Protein 4Z55 (pdb70)

B-factor: mean 20.63, std 12.24, range [3.16, 98.6]

Nearest PDB structures (foldseek):
  4z55-assembly1_A  TM=1.003E+00  e=5.614E-59  Homo sapiens
  4clj-assembly1_A  TM=9.811E-01  e=3.689E-54  Homo sapiens
  5aaa-assembly1_A  TM=9.826E-01  e=9.510E-53  Homo sapiens
  7r7k-assembly1_A  TM=9.837E-01  e=5.712E-52  Homo sapiens
  4ans-assembly1_A  TM=9.801E-01  e=7.147E-52  Homo sapiens

Solvent-accessible surface area: 13485 Å² total; per-residue (Å²): 99,48,95,2,59,17,59,72,74,86,9,22,76,98,101,18,146,63,14,65,63,182,48,19,78,75,74,138,51,92,38,154,36,82,44,13,22,26,66,27,0,67,7,101,126,100,116,0,14,0,22,15,4,49,109,149,41,59,75,104,42,61,59,13,2,16,4,5,0,2,1,3,46,87,14,106,27,107,7,2,3,99,29,43,3,1,1,17,152,41,104,47,61,10,0,0,8,36,30,13,66,12,32,42,0,52,41,8,0,72,147,51,87,33,78,166,57,50,2,65,36,1,1,69,4,0,72,8,0,0,30,0,3,54,27,1,46,112,36,159,23,38,1,42,16,2,0,0,96,16,1,44,0,37,41,80,26,131,68,35,53,0,18,0,12,34,2,14,17,7,9,20,30,98,82,81,58,64,61,132,34,36,107,100,120,48,13,13,31,17,7,0,2,24,4,40,113,128,52,89,52,61,27,48,1,5,0,1,1,0,0,0,0,1,14,2,0,3,14,6,2,120,100,0,7,73,124,68,59,54,102,92,2,51,98,64,2,39,103,47,16,54,9,112,66,8,108,73,19,13,33,41,0,46,133,6,0,40,59,0,2,76,85,86,29,121,90,5,11,51,0,47,65,0,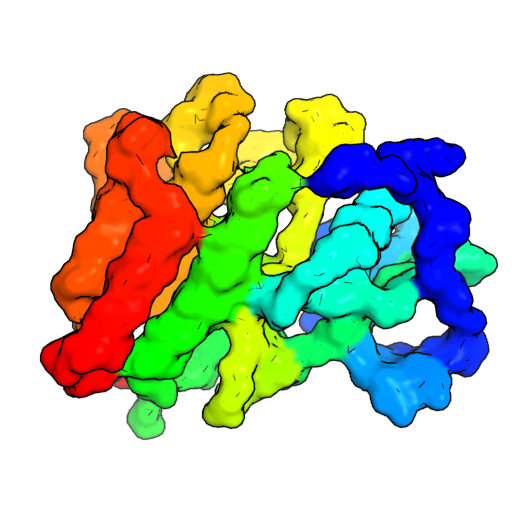22,124,88,0,53,153,4,28,129,36,86,121,2,55,120,41,76,13,34,152

Structure (mmCIF, N/CA/C/O backbone):
data_4Z55
#
_entry.id   4Z55
#
_cell.length_a   51.560
_cell.length_b   57.520
_cell.length_c   105.420
_cell.angle_alpha   90.000
_cell.angle_beta   90.000
_cell.angle_gamma   90.000
#
_symmetry.space_group_name_H-M   'P 21 21 21'
#
loop_
_entity.id
_entity.type
_entity.pdbx_description
1 polymer 'ALK tyrosine kinase receptor'
2 non-polymer GLYCEROL
3 non-polymer N~6~-[5-methyl-4-(1-methylpiperidin-4-yl)-2-(propan-2-yloxy)phenyl]-N~4~-[2-(propan-2-ylsulfonyl)phenyl]-2H-pyrazolo[3,4-d]pyrimidine-4,6-diamine
4 water water
#
loop_
_atom_site.group_PDB
_atom_site.id
_atom_site.type_symbol
_atom_site.label_atom_id
_atom_site.label_alt_id
_atom_site.label_comp_id
_atom_site.label_asym_id
_atom_site.label_entity_id
_atom_site.label_seq_id
_atom_site.pdbx_PDB_ins_code
_atom_site.Cartn_x
_atom_site.Cartn_y
_atom_site.Cartn_z
_atom_site.occupancy
_atom_site.B_iso_or_equiv
_atom_site.auth_seq_id
_atom_site.auth_comp_id
_atom_site.auth_asym_id
_atom_site.auth_atom_id
_atom_site.pdbx_PDB_model_num
ATOM 1 N N . ASN A 1 22 ? -11.587 38.048 -9.935 1.00 48.41 1093 ASN A N 1
ATOM 2 C CA . ASN A 1 22 ? -12.074 36.997 -10.797 1.00 48.12 1093 ASN A CA 1
ATOM 3 C C . ASN A 1 22 ? -11.020 36.419 -11.737 1.00 50.97 1093 ASN A C 1
ATOM 4 O O . ASN A 1 22 ? -10.647 37.067 -12.713 1.00 50.59 1093 ASN A O 1
ATOM 6 N N . PRO A 1 23 ? -10.538 35.154 -11.428 1.00 46.32 1094 PRO A N 1
ATOM 7 C CA . PRO A 1 23 ? -9.597 34.609 -12.414 1.00 45.38 1094 PRO A CA 1
ATOM 8 C C . PRO A 1 23 ? -10.472 34.322 -13.630 1.00 45.18 1094 PRO A C 1
ATOM 9 O O . PRO A 1 23 ? -11.655 34.074 -13.470 1.00 44.60 1094 PRO A O 1
ATOM 13 N N . ASN A 1 24 ? -9.902 34.438 -14.816 1.00 38.99 1095 ASN A N 1
ATOM 14 C CA . ASN A 1 24 ? -10.611 34.231 -16.040 1.00 37.04 1095 ASN A CA 1
ATOM 15 C C . ASN A 1 24 ? -10.340 32.779 -16.464 1.00 35.30 1095 ASN A C 1
ATOM 16 O O . ASN A 1 24 ? -9.330 32.217 -16.094 1.00 35.06 1095 ASN A O 1
ATOM 21 N N . TYR A 1 25 ? -11.249 32.211 -17.244 1.00 27.01 1096 TYR A N 1
ATOM 22 C CA . TYR A 1 25 ? -11.138 30.861 -17.788 1.00 24.07 1096 TYR A CA 1
ATOM 23 C C . TYR A 1 25 ? -11.390 30.914 -19.276 1.00 24.58 1096 TYR A C 1
ATOM 24 O O . TYR A 1 25 ? -12.387 31.499 -19.697 1.00 22.53 1096 TYR A O 1
ATOM 33 N N . CYS A 1 26 ? -10.497 30.293 -20.072 1.00 22.71 1097 CYS A N 1
ATOM 34 C CA A CYS A 1 26 ? -10.681 30.269 -21.515 0.47 22.95 1097 CYS A CA 1
ATOM 35 C CA B CYS A 1 26 ? -10.582 30.284 -21.539 0.53 22.56 1097 CYS A CA 1
ATOM 36 C C . CYS A 1 26 ? -10.800 28.864 -22.073 1.00 25.60 1097 CYS A C 1
ATOM 37 O O . CYS A 1 26 ? -10.007 27.986 -21.746 1.00 26.23 1097 CYS A O 1
ATOM 42 N N . PHE A 1 27 ? -11.809 28.671 -22.926 1.00 20.62 1098 PHE A N 1
ATOM 43 C CA . PHE A 1 27 ? -12.152 27.404 -23.589 1.00 20.16 1098 PHE A CA 1
ATOM 44 C C . PHE A 1 27 ? -12.763 27.748 -24.934 1.00 25.44 1098 PHE A C 1
ATOM 45 O O . PHE A 1 27 ? -13.590 28.654 -25.018 1.00 25.20 1098 PHE A O 1
ATOM 53 N N . ALA A 1 28 ? -12.352 27.025 -25.994 1.00 24.53 1099 ALA A N 1
ATOM 54 C CA . ALA A 1 28 ? -12.814 27.212 -27.377 1.00 24.29 1099 ALA A CA 1
ATOM 55 C C . ALA A 1 28 ? -12.739 28.678 -27.811 1.00 27.99 1099 ALA A C 1
ATOM 56 O O . ALA A 1 28 ? -13.637 29.191 -28.493 1.00 27.56 1099 ALA A O 1
ATOM 58 N N . GLY A 1 29 ? -11.678 29.335 -27.354 1.00 26.61 1100 GLY A N 1
ATOM 59 C CA . GLY A 1 29 ? -11.399 30.744 -27.624 1.00 27.92 1100 GLY A CA 1
ATOM 60 C C . GLY A 1 29 ? -12.274 31.769 -26.931 1.00 33.13 1100 GLY A C 1
ATOM 61 O O . GLY A 1 29 ? -12.143 32.962 -27.212 1.00 32.92 1100 GLY A O 1
ATOM 62 N N . LYS A 1 30 ? -13.178 31.327 -26.033 1.00 29.21 1101 LYS A N 1
ATOM 63 C CA . LYS A 1 30 ? -14.075 32.242 -25.317 1.00 27.77 1101 LYS A CA 1
ATOM 64 C C . LYS A 1 30 ? -13.644 32.330 -23.885 1.00 29.59 1101 LYS A C 1
ATOM 65 O O . LYS A 1 30 ? -13.239 31.325 -23.299 1.00 28.69 1101 LYS A O 1
ATOM 68 N N . THR A 1 31 ? -13.713 33.535 -23.318 1.00 24.91 1102 THR A N 1
ATOM 69 C CA . THR A 1 31 ? -13.327 33.769 -21.936 1.00 25.44 1102 THR A CA 1
ATOM 70 C C . THR A 1 31 ? -14.579 33.904 -21.087 1.00 29.64 1102 THR A C 1
ATOM 71 O O . THR A 1 31 ? -15.581 34.461 -21.542 1.00 30.77 1102 THR A O 1
ATOM 75 N N . SER A 1 32 ? -14.510 33.376 -19.858 1.00 24.68 1103 SER A N 1
ATOM 76 C CA A SER A 1 32 ? -15.596 33.438 -18.883 0.29 24.02 1103 SER A CA 1
ATOM 77 C CA B SER A 1 32 ? -15.603 33.465 -18.894 0.71 23.92 1103 SER A CA 1
ATOM 78 C C . SER A 1 32 ? -15.023 33.690 -17.495 1.00 27.01 1103 SER A C 1
ATOM 79 O O . SER A 1 32 ? -13.823 33.489 -17.275 1.00 26.65 1103 SER A O 1
ATOM 84 N N . SER A 1 33 ? -15.859 34.154 -16.562 1.00 23.72 1104 SER A N 1
ATOM 85 C CA . SER A 1 33 ? -15.430 34.428 -15.194 1.00 22.90 1104 SER A CA 1
ATOM 86 C C . SER A 1 33 ? -16.554 34.042 -14.243 1.00 26.04 1104 SER A C 1
ATOM 87 O O . SER A 1 33 ? -17.640 33.689 -14.716 1.00 24.79 1104 SER A O 1
ATOM 90 N N . ILE A 1 34 ? -16.306 34.138 -12.903 1.00 24.38 1105 ILE A N 1
ATOM 91 C CA . ILE A 1 34 ? -17.272 33.842 -11.832 1.00 24.95 1105 ILE A CA 1
ATOM 92 C C . ILE A 1 34 ? -18.648 34.429 -12.148 1.00 28.68 1105 ILE A C 1
ATOM 93 O O . ILE A 1 34 ? -19.665 33.765 -11.942 1.00 26.81 1105 ILE A O 1
ATOM 98 N N . SER A 1 35 ? -18.671 35.657 -12.725 1.00 27.94 1106 SER A N 1
ATOM 99 C CA . SER A 1 35 ? -19.908 36.348 -13.076 1.00 27.88 1106 SER A CA 1
ATOM 100 C C . SER A 1 35 ? -20.787 35.635 -14.086 1.00 29.46 1106 SER A C 1
ATOM 101 O O . SER A 1 35 ? -21.997 35.842 -14.063 1.00 28.82 1106 SER A O 1
ATOM 104 N N . ASP A 1 36 ? -20.204 34.807 -14.975 1.00 25.35 1107 ASP A N 1
ATOM 105 C CA . ASP A 1 36 ? -20.998 34.095 -15.974 1.00 24.20 1107 ASP A CA 1
ATOM 106 C C . ASP A 1 36 ? -21.652 32.819 -15.417 1.00 26.70 1107 ASP A C 1
ATOM 107 O O . ASP A 1 36 ? -22.483 32.219 -16.098 1.00 27.67 1107 ASP A O 1
ATOM 112 N N . LEU A 1 37 ? -21.270 32.390 -14.202 1.00 21.71 1108 LEU A N 1
ATOM 113 C CA . LEU A 1 37 ? -21.860 31.188 -13.608 1.00 20.21 1108 LEU A CA 1
ATOM 114 C C . LEU A 1 37 ? -23.290 31.463 -13.165 1.00 24.53 1108 LEU A C 1
ATOM 115 O O . LEU A 1 37 ? -23.605 32.571 -12.712 1.00 23.85 1108 LEU A O 1
ATOM 120 N N . LYS A 1 38 ? -24.160 30.460 -13.309 1.00 19.55 1109 LYS A N 1
ATOM 121 C CA . LYS A 1 38 ? -25.563 30.565 -12.934 1.00 19.08 1109 LYS A CA 1
ATOM 122 C C . LYS A 1 38 ? -25.723 30.322 -11.436 1.00 21.78 1109 LYS A C 1
ATOM 123 O O . LYS A 1 38 ? -25.650 29.176 -10.983 1.00 19.90 1109 LYS A O 1
ATOM 129 N N . GLU A 1 39 ? -25.949 31.408 -10.671 1.00 18.67 1110 GLU A N 1
ATOM 130 C CA . GLU A 1 39 ? -26.133 31.336 -9.221 1.00 18.60 1110 GLU A CA 1
ATOM 131 C C . GLU A 1 39 ? -27.552 30.908 -8.898 1.00 23.45 1110 GLU A C 1
ATOM 132 O O . GLU A 1 39 ? -28.508 31.605 -9.255 1.00 25.33 1110 GLU A O 1
ATOM 138 N N . VAL A 1 40 ? -27.694 29.749 -8.235 1.00 17.29 1111 VAL A N 1
ATOM 139 C CA . VAL A 1 40 ? -28.981 29.169 -7.863 1.00 17.98 1111 VAL A CA 1
ATOM 140 C C . VAL A 1 40 ? -29.276 29.583 -6.410 1.00 22.06 1111 VAL A C 1
ATOM 141 O O . VAL A 1 40 ? -28.414 29.365 -5.550 1.00 19.56 1111 VAL A O 1
ATOM 145 N N . PRO A 1 41 ? -30.454 30.206 -6.115 1.00 21.19 1112 PRO A N 1
ATOM 146 C CA . PRO A 1 41 ? -30.744 30.596 -4.716 1.00 21.33 1112 PRO A CA 1
ATOM 147 C C . PRO A 1 41 ? -30.622 29.402 -3.757 1.00 22.70 1112 PRO A C 1
ATOM 148 O O . PRO A 1 41 ? -31.132 28.320 -4.060 1.00 21.28 1112 PRO A O 1
ATOM 152 N N . ARG A 1 42 ? -29.890 29.584 -2.630 1.00 19.95 1113 ARG A N 1
ATOM 153 C CA . ARG A 1 42 ? -29.648 28.525 -1.635 1.00 19.68 1113 ARG A CA 1
ATOM 154 C C . ARG A 1 42 ? -30.942 27.860 -1.135 1.00 24.88 1113 ARG A C 1
ATOM 155 O O . ARG A 1 42 ? -30.962 26.636 -0.964 1.00 22.78 1113 ARG A O 1
ATOM 163 N N . LYS A 1 43 ? -32.041 28.651 -0.971 1.00 23.17 1114 LYS A N 1
ATOM 164 C CA . LYS A 1 43 ? -33.343 28.139 -0.506 1.00 23.38 1114 LYS A CA 1
ATOM 165 C C . LYS A 1 43 ? -33.975 27.101 -1.455 1.00 27.20 1114 LYS A C 1
ATOM 166 O O . LYS A 1 43 ? -34.815 26.323 -1.019 1.00 26.38 1114 LYS A O 1
ATOM 172 N N . ASN A 1 44 ? -33.561 27.088 -2.749 1.00 23.37 1115 ASN A N 1
ATOM 173 C CA . ASN A 1 44 ? -34.074 26.141 -3.742 1.00 22.36 1115 ASN A CA 1
ATOM 174 C C . ASN A 1 44 ? -33.301 24.814 -3.733 1.00 24.59 1115 ASN A C 1
ATOM 175 O O . ASN A 1 44 ? -33.666 23.898 -4.468 1.00 24.49 1115 ASN A O 1
ATOM 180 N N . ILE A 1 45 ? -32.252 24.712 -2.895 1.00 19.40 1116 ILE A N 1
ATOM 181 C CA . ILE A 1 45 ? -31.376 23.540 -2.853 1.00 17.92 1116 ILE A CA 1
ATOM 182 C C . ILE A 1 45 ? -31.589 22.697 -1.607 1.00 23.06 1116 ILE A C 1
ATOM 183 O O . ILE A 1 45 ? -31.431 23.199 -0.495 1.00 24.31 1116 ILE A O 1
ATOM 188 N N . THR A 1 46 ? -31.885 21.405 -1.799 1.00 18.40 1117 THR A N 1
ATOM 189 C CA . THR A 1 46 ? -32.034 20.464 -0.696 1.00 18.66 1117 THR A CA 1
ATOM 190 C C . THR A 1 46 ? -31.084 19.285 -0.885 1.00 22.00 1117 THR A C 1
ATOM 191 O O . THR A 1 46 ? -31.060 18.677 -1.953 1.00 20.74 1117 THR A O 1
ATOM 195 N N . LEU A 1 47 ? -30.360 18.936 0.170 1.00 17.63 1118 LEU A N 1
ATOM 196 C CA . LEU A 1 47 ? -29.490 17.764 0.201 1.00 17.13 1118 LEU A CA 1
ATOM 197 C C . LEU A 1 47 ? -30.323 16.570 0.696 1.00 22.40 1118 LEU A C 1
ATOM 198 O O . LEU A 1 47 ? -31.151 16.730 1.603 1.00 22.80 1118 LEU A O 1
ATOM 203 N N . ILE A 1 48 ? -30.132 15.400 0.069 1.00 17.99 1119 ILE A N 1
ATOM 204 C CA . ILE A 1 48 ? -30.851 14.148 0.363 1.00 18.48 1119 ILE A CA 1
ATOM 205 C C . ILE A 1 48 ? -29.958 13.126 1.078 1.00 23.60 1119 ILE A C 1
ATOM 206 O O . ILE A 1 48 ? -30.381 12.525 2.077 1.00 23.01 1119 ILE A O 1
ATOM 211 N N . ARG A 1 49 ? -28.753 12.879 0.535 1.00 18.65 1120 ARG A N 1
ATOM 212 C CA . ARG A 1 49 ? -27.822 11.889 1.081 1.00 18.27 1120 ARG A CA 1
ATOM 213 C C . ARG A 1 49 ? -26.421 12.075 0.537 1.00 23.53 1120 ARG A C 1
ATOM 214 O O . ARG A 1 49 ? -26.265 12.566 -0.584 1.00 22.36 1120 ARG A O 1
ATOM 222 N N . GLY A 1 50 ? -25.433 11.628 1.301 1.00 20.07 1121 GLY A N 1
ATOM 223 C CA . GLY A 1 50 ? -24.028 11.648 0.905 1.00 19.78 1121 GLY A CA 1
ATOM 224 C C . GLY A 1 50 ? -23.744 10.579 -0.134 1.00 23.15 1121 GLY A C 1
ATOM 225 O O . GLY A 1 50 ? -24.314 9.482 -0.073 1.00 23.65 1121 GLY A O 1
ATOM 226 N N . LEU A 1 51 ? -22.884 10.882 -1.111 1.00 17.63 1122 LEU A N 1
ATOM 227 C CA . LEU A 1 51 ? -22.541 9.922 -2.166 1.00 17.56 1122 LEU A CA 1
ATOM 228 C C . LEU A 1 51 ? -21.103 9.441 -2.047 1.00 24.28 1122 LEU A C 1
ATOM 229 O O . LEU A 1 51 ? -20.688 8.525 -2.760 1.00 23.58 1122 LEU A O 1
ATOM 234 N N . GLY A 1 52 ? -20.357 10.088 -1.165 1.00 23.62 1123 GLY A N 1
ATOM 235 C CA . GLY A 1 52 ? -18.938 9.841 -0.961 1.00 24.90 1123 GLY A CA 1
ATOM 236 C C . GLY A 1 52 ? -18.146 11.124 -1.079 1.00 30.63 1123 GLY A C 1
ATOM 237 O O . GLY A 1 52 ? -18.719 12.218 -1.039 1.00 30.00 1123 GLY A O 1
ATOM 238 N N . HIS A 1 53 ? -16.829 11.005 -1.237 1.00 28.97 1124 HIS A N 1
ATOM 239 C CA . HIS A 1 53 ? -15.967 12.169 -1.317 1.00 30.55 1124 HIS A CA 1
ATOM 240 C C . HIS A 1 53 ? -15.296 12.358 -2.648 1.00 34.73 1124 HIS A C 1
ATOM 241 O O . HIS A 1 53 ? -14.871 11.399 -3.280 1.00 32.66 1124 HIS A O 1
ATOM 248 N N . GLY A 1 54 ? -15.189 13.619 -3.038 1.00 34.02 1125 GLY A N 1
ATOM 249 C CA . GLY A 1 54 ? -14.471 14.039 -4.226 1.00 34.31 1125 GLY A CA 1
ATOM 250 C C . GLY A 1 54 ? -13.084 14.476 -3.810 1.00 40.09 1125 GLY A C 1
ATOM 251 O O . GLY A 1 54 ? -12.554 13.985 -2.803 1.00 39.37 1125 GLY A O 1
ATOM 252 N N . ALA A 1 55 ? -12.508 15.437 -4.552 1.00 37.66 1126 ALA A N 1
ATOM 253 C CA . ALA A 1 55 ? -11.178 15.960 -4.282 1.00 38.58 1126 ALA A CA 1
ATOM 254 C C . ALA A 1 55 ? -11.154 16.869 -3.041 1.00 44.65 1126 ALA A C 1
ATOM 255 O O . ALA A 1 55 ? -10.342 16.636 -2.147 1.00 45.07 1126 ALA A O 1
ATOM 257 N N . PHE A 1 56 ? -12.050 17.881 -2.987 1.00 42.22 1127 PHE A N 1
ATOM 258 C CA . PHE A 1 56 ? -12.157 18.855 -1.896 1.00 42.32 1127 PHE A CA 1
ATOM 259 C C . PHE A 1 56 ? -12.872 18.276 -0.692 1.00 46.00 1127 PHE A C 1
ATOM 260 O O . PHE A 1 56 ? -12.251 18.076 0.356 1.00 49.04 1127 PHE A O 1
ATOM 268 N N . GLY A 1 57 ? -14.172 18.048 -0.843 1.00 38.15 1128 GLY A N 1
ATOM 269 C CA . GLY A 1 57 ? -15.033 17.549 0.214 1.00 36.04 1128 GLY A CA 1
ATOM 270 C C . GLY A 1 57 ? -16.068 16.546 -0.242 1.00 35.13 1128 GLY A C 1
ATOM 271 O O . GLY A 1 57 ? -15.874 15.825 -1.226 1.00 34.98 1128 GLY A O 1
ATOM 272 N N . GLU A 1 58 ? -17.182 16.502 0.484 1.00 27.31 1129 GLU A N 1
ATOM 273 C CA . GLU A 1 58 ? -18.251 15.550 0.250 1.00 24.49 1129 GLU A CA 1
ATOM 274 C C . GLU A 1 58 ? -19.081 15.876 -0.983 1.00 22.88 1129 GLU A C 1
ATOM 275 O O . GLU A 1 58 ? -19.192 17.034 -1.378 1.00 22.56 1129 GLU A O 1
ATOM 277 N N . VAL A 1 59 ? -19.651 14.847 -1.596 1.00 15.86 1130 VAL A N 1
ATOM 278 C CA . VAL A 1 59 ? -20.561 15.009 -2.736 1.00 13.79 1130 VAL A CA 1
ATOM 279 C C . VAL A 1 59 ? -21.898 14.458 -2.243 1.00 16.52 1130 VAL A C 1
ATOM 280 O O . VAL A 1 59 ? -21.903 13.426 -1.566 1.00 17.24 1130 VAL A O 1
ATOM 284 N N . TYR A 1 60 ? -23.008 15.158 -2.527 1.00 11.92 1131 TYR A N 1
ATOM 285 C CA . TYR A 1 60 ? -24.348 14.744 -2.110 1.00 11.84 1131 TYR A CA 1
ATOM 286 C C . TYR A 1 60 ? -25.284 14.592 -3.262 1.00 16.50 1131 TYR A C 1
ATOM 287 O O . TYR A 1 60 ? -25.116 15.236 -4.288 1.00 16.02 1131 TYR A O 1
ATOM 296 N N . GLU A 1 61 ? -26.326 13.803 -3.058 1.00 13.00 1132 GLU A N 1
ATOM 297 C CA . GLU A 1 61 ? -27.446 13.727 -3.958 1.00 13.49 1132 GLU A CA 1
ATOM 298 C C . GLU A 1 61 ? -28.343 14.839 -3.421 1.00 21.08 1132 GLU A C 1
ATOM 299 O O . GLU A 1 61 ? -28.508 14.947 -2.195 1.00 23.00 1132 GLU A O 1
ATOM 305 N N . GLY A 1 62 ? -28.884 15.649 -4.319 1.00 17.65 1133 GLY A N 1
ATOM 306 C CA . GLY A 1 62 ? -29.738 16.766 -3.966 1.00 18.48 1133 GLY A CA 1
ATOM 307 C C . GLY A 1 62 ? -30.852 17.040 -4.954 1.00 21.59 1133 GLY A C 1
ATOM 308 O O . GLY A 1 62 ? -31.005 16.319 -5.948 1.00 20.22 1133 GLY A O 1
ATOM 309 N N . GLN A 1 63 ? -31.606 18.122 -4.698 1.00 20.87 1134 GLN A N 1
ATOM 310 C CA . GLN A 1 63 ? -32.723 18.591 -5.528 1.00 21.77 1134 GLN A CA 1
ATOM 311 C C . GLN A 1 63 ? -32.716 20.097 -5.674 1.00 25.22 1134 GLN A C 1
ATOM 312 O O . GLN A 1 63 ? -32.367 20.807 -4.731 1.00 24.54 1134 GLN A O 1
ATOM 318 N N . VAL A 1 64 ? -33.101 20.575 -6.839 1.00 22.20 1135 VAL A N 1
ATOM 319 C CA . VAL A 1 64 ? -33.194 21.993 -7.108 1.00 21.88 1135 VAL A CA 1
ATOM 320 C C . VAL A 1 64 ? -34.603 22.344 -7.589 1.00 29.10 1135 VAL A C 1
ATOM 321 O O . VAL A 1 64 ? -35.139 21.682 -8.453 1.00 28.53 1135 VAL A O 1
ATOM 325 N N . SER A 1 65 ? -35.134 23.410 -6.972 1.00 27.34 1136 SER A N 1
ATOM 326 C CA . SER A 1 65 ? -36.398 24.119 -7.254 1.00 55.23 1136 SER A CA 1
ATOM 327 C C . SER A 1 65 ? -37.653 23.318 -7.431 1.00 98.60 1136 SER A C 1
ATOM 328 O O . SER A 1 65 ? -38.522 23.674 -8.238 1.00 67.36 1136 SER A O 1
ATOM 331 N N . PRO A 1 73 ? -38.802 18.878 -9.756 1.00 33.26 1144 PRO A N 1
ATOM 332 C CA . PRO A 1 73 ? -37.463 19.299 -9.321 1.00 32.43 1144 PRO A CA 1
ATOM 333 C C . PRO A 1 73 ? -36.325 18.609 -10.062 1.00 33.38 1144 PRO A C 1
ATOM 334 O O . PRO A 1 73 ? -36.441 17.448 -10.476 1.00 32.96 1144 PRO A O 1
ATOM 338 N N . LEU A 1 74 ? -35.220 19.345 -10.243 1.00 26.64 1145 LEU A N 1
ATOM 339 C CA . LEU A 1 74 ? -34.031 18.828 -10.911 1.00 24.64 1145 LEU A CA 1
ATOM 340 C C . LEU A 1 74 ? -33.249 17.963 -9.940 1.00 26.66 1145 LEU A C 1
ATOM 341 O O . LEU A 1 74 ? -33.006 18.383 -8.803 1.00 25.16 1145 LEU A O 1
ATOM 346 N N . GLN A 1 75 ? -32.859 16.766 -10.391 1.00 22.11 1146 GLN A N 1
ATOM 347 C CA A GLN A 1 75 ? -32.063 15.844 -9.585 0.59 20.59 1146 GLN A CA 1
ATOM 348 C CA B GLN A 1 75 ? -32.060 15.862 -9.571 0.41 20.62 1146 GLN A CA 1
ATOM 349 C C . GLN A 1 75 ? -30.606 16.207 -9.810 1.00 22.41 1146 GLN A C 1
ATOM 350 O O . GLN A 1 75 ? -30.148 16.249 -10.967 1.00 22.90 1146 GLN A O 1
ATOM 361 N N . VAL A 1 76 ? -29.887 16.514 -8.729 1.00 15.37 1147 VAL A N 1
ATOM 362 C CA . VAL A 1 76 ? -28.497 16.943 -8.839 1.00 14.28 1147 VAL A CA 1
ATOM 363 C C . VAL A 1 76 ? -27.515 16.214 -7.947 1.00 17.34 1147 VAL A C 1
ATOM 364 O O . VAL A 1 76 ? -27.887 15.628 -6.924 1.00 15.26 1147 VAL A O 1
ATOM 368 N N . ALA A 1 77 ? -26.239 16.276 -8.350 1.00 13.94 1148 ALA A N 1
ATOM 369 C CA . ALA A 1 77 ? -25.096 15.882 -7.550 1.00 13.51 1148 ALA A CA 1
ATOM 370 C C . ALA A 1 77 ? -24.547 17.249 -7.080 1.00 15.99 1148 ALA A C 1
ATOM 371 O O . ALA A 1 77 ? -24.406 18.176 -7.878 1.00 16.08 1148 ALA A O 1
ATOM 373 N N . VAL A 1 78 ? -24.306 17.390 -5.785 1.00 10.80 1149 VAL A N 1
ATOM 374 C CA . VAL A 1 78 ? -23.875 18.647 -5.168 1.00 9.94 1149 VAL A CA 1
ATOM 375 C C . VAL A 1 78 ? -22.449 18.471 -4.699 1.00 14.76 1149 VAL A C 1
ATOM 376 O O . VAL A 1 78 ? -22.196 17.690 -3.772 1.00 14.87 1149 VAL A O 1
ATOM 380 N N . LYS A 1 79 ? -21.499 19.136 -5.371 1.00 12.70 1150 LYS A N 1
ATOM 381 C CA . LYS A 1 79 ? -20.100 19.121 -4.945 1.00 12.24 1150 LYS A CA 1
ATOM 382 C C . LYS A 1 79 ? -19.931 20.262 -3.962 1.00 15.73 1150 LYS A C 1
ATOM 383 O O . LYS A 1 79 ? -20.401 21.373 -4.217 1.00 14.52 1150 LYS A O 1
ATOM 389 N N . THR A 1 80 ? -19.348 19.977 -2.804 1.00 13.10 1151 THR A N 1
ATOM 390 C CA . THR A 1 80 ? -19.182 20.981 -1.754 1.00 12.85 1151 THR A CA 1
ATOM 391 C C . THR A 1 80 ? -17.713 21.331 -1.550 1.00 16.96 1151 THR A C 1
ATOM 392 O O . THR A 1 80 ? -16.809 20.504 -1.781 1.00 15.50 1151 THR A O 1
ATOM 396 N N . LEU A 1 81 ? -17.496 22.551 -1.077 1.00 14.50 1152 LEU A N 1
ATOM 397 C CA . LEU A 1 81 ? -16.189 23.072 -0.747 1.00 15.26 1152 LEU A CA 1
ATOM 398 C C . LEU A 1 81 ? -16.148 23.181 0.785 1.00 19.92 1152 LEU A C 1
ATOM 399 O O . LEU A 1 81 ? -16.960 23.916 1.364 1.00 18.78 1152 LEU A O 1
ATOM 404 N N . PRO A 1 82 ? -15.205 22.480 1.454 1.00 18.05 1153 PRO A N 1
ATOM 405 C CA . PRO A 1 82 ? -15.109 22.605 2.923 1.00 18.55 1153 PRO A CA 1
ATOM 406 C C . PRO A 1 82 ? -14.929 24.061 3.331 1.00 22.30 1153 PRO A C 1
ATOM 407 O O . PRO A 1 82 ? -14.218 24.807 2.658 1.00 22.35 1153 PRO A O 1
ATOM 411 N N . GLU A 1 83 ? -15.609 24.484 4.395 1.00 20.26 1154 GLU A N 1
ATOM 412 C CA . GLU A 1 83 ? -15.479 25.855 4.888 1.00 20.43 1154 GLU A CA 1
ATOM 413 C C . GLU A 1 83 ? -14.062 26.096 5.418 1.00 25.63 1154 GLU A C 1
ATOM 414 O O . GLU A 1 83 ? -13.548 27.207 5.293 1.00 24.55 1154 GLU A O 1
ATOM 420 N N . VAL A 1 84 ? -13.414 25.044 5.951 1.00 25.78 1155 VAL A N 1
ATOM 421 C CA . VAL A 1 84 ? -12.031 25.160 6.409 1.00 27.88 1155 VAL A CA 1
ATOM 422 C C . VAL A 1 84 ? -11.181 24.750 5.214 1.00 33.71 1155 VAL A C 1
ATOM 423 O O . VAL A 1 84 ? -10.978 23.556 4.972 1.00 34.61 1155 VAL A O 1
ATOM 427 N N . CYS A 1 85 ? -10.765 25.743 4.427 1.00 30.47 1156 CYS A N 1
ATOM 428 C CA . CYS A 1 85 ? -9.953 25.543 3.228 1.00 30.17 1156 CYS A CA 1
ATOM 429 C C . CYS A 1 85 ? -9.058 26.756 3.026 1.00 33.96 1156 CYS A C 1
ATOM 430 O O . CYS A 1 85 ? -9.325 27.826 3.587 1.00 31.98 1156 CYS A O 1
ATOM 433 N N . SER A 1 86 ? -8.002 26.596 2.213 1.00 31.27 1157 SER A N 1
ATOM 434 C CA . SER A 1 86 ? -7.094 27.701 1.882 1.00 31.75 1157 SER A CA 1
ATOM 435 C C . SER A 1 86 ? -7.694 28.529 0.730 1.00 35.45 1157 SER A C 1
ATOM 436 O O . SER A 1 86 ? -8.650 28.077 0.084 1.00 35.47 1157 SER A O 1
ATOM 439 N N . GLU A 1 87 ? -7.127 29.724 0.454 1.00 31.14 1158 GLU A N 1
ATOM 440 C CA . GLU A 1 87 ? -7.591 30.587 -0.639 1.00 30.82 1158 GLU A CA 1
ATOM 441 C C . GLU A 1 87 ? -7.373 29.906 -2.002 1.00 33.93 1158 GLU A C 1
ATOM 442 O O . GLU A 1 87 ? -8.147 30.143 -2.928 1.00 33.41 1158 GLU A O 1
ATOM 444 N N . GLN A 1 88 ? -6.353 29.027 -2.094 1.00 30.63 1159 GLN A N 1
ATOM 445 C CA . GLN A 1 88 ? -6.022 28.246 -3.291 1.00 30.17 1159 GLN A CA 1
ATOM 446 C C . GLN A 1 88 ? -7.120 27.211 -3.576 1.00 31.91 1159 GLN A C 1
ATOM 447 O O . GLN A 1 88 ? -7.498 27.033 -4.737 1.00 31.30 1159 GLN A O 1
ATOM 453 N N . ASP A 1 89 ? -7.636 26.541 -2.513 1.00 26.84 1160 ASP A N 1
ATOM 454 C CA . ASP A 1 89 ? -8.739 25.575 -2.614 1.00 25.96 1160 ASP A CA 1
ATOM 455 C C . ASP A 1 89 ? -9.996 26.247 -3.189 1.00 28.31 1160 ASP A C 1
ATOM 456 O O . ASP A 1 89 ? -10.658 25.647 -4.039 1.00 27.80 1160 ASP A O 1
ATOM 461 N N . GLU A 1 90 ? -10.304 27.491 -2.740 1.00 23.51 1161 GLU A N 1
ATOM 462 C CA . GLU A 1 90 ? -11.453 28.295 -3.183 1.00 22.95 1161 GLU A CA 1
ATOM 463 C C . GLU A 1 90 ? -11.329 28.593 -4.657 1.00 27.16 1161 GLU A C 1
ATOM 464 O O . GLU A 1 90 ? -12.303 28.452 -5.402 1.00 26.88 1161 GLU A O 1
ATOM 470 N N . LEU A 1 91 ? -10.114 28.997 -5.086 1.00 23.36 1162 LEU A N 1
ATOM 471 C CA . LEU A 1 91 ? -9.851 29.322 -6.482 1.00 23.23 1162 LEU A CA 1
ATOM 472 C C . LEU A 1 91 ? -9.954 28.046 -7.333 1.00 24.36 1162 LEU A C 1
ATOM 473 O O . LEU A 1 91 ? -10.599 28.078 -8.384 1.00 22.70 1162 LEU A O 1
ATOM 478 N N . ASP A 1 92 ? -9.416 26.913 -6.816 1.00 20.63 1163 ASP A N 1
ATOM 479 C CA . ASP A 1 92 ? -9.511 25.597 -7.473 1.00 19.86 1163 ASP A CA 1
ATOM 480 C C . ASP A 1 92 ? -10.990 25.211 -7.664 1.00 20.02 1163 ASP A C 1
ATOM 481 O O . ASP A 1 92 ? -11.375 24.755 -8.736 1.00 17.59 1163 ASP A O 1
ATOM 486 N N . PHE A 1 93 ? -11.817 25.447 -6.628 1.00 16.55 1164 PHE A N 1
ATOM 487 C CA . PHE A 1 93 ? -13.242 25.156 -6.659 1.00 15.75 1164 PHE A CA 1
ATOM 488 C C . PHE A 1 93 ? -13.933 26.044 -7.698 1.00 18.75 1164 PHE A C 1
ATOM 489 O O . PHE A 1 93 ? -14.696 25.535 -8.513 1.00 15.98 1164 PHE A O 1
ATOM 497 N N . LEU A 1 94 ? -13.629 27.355 -7.712 1.00 18.34 1165 LEU A N 1
ATOM 498 C CA . LEU A 1 94 ? -14.208 28.251 -8.712 1.00 18.81 1165 LEU A CA 1
ATOM 499 C C . LEU A 1 94 ? -13.822 27.777 -10.131 1.00 19.09 1165 LEU A C 1
ATOM 500 O O . LEU A 1 94 ? -14.673 27.759 -11.015 1.00 17.51 1165 LEU A O 1
ATOM 505 N N . MET A 1 95 ? -12.560 27.402 -10.342 1.00 16.61 1166 MET A N 1
ATOM 506 C CA . MET A 1 95 ? -12.121 26.958 -11.667 1.00 17.63 1166 MET A CA 1
ATOM 507 C C . MET A 1 95 ? -12.846 25.686 -12.115 1.00 19.44 1166 MET A C 1
ATOM 508 O O . MET A 1 95 ? -13.189 25.552 -13.288 1.00 16.85 1166 MET A O 1
ATOM 513 N N . GLU A 1 96 ? -13.120 24.776 -11.179 1.00 16.95 1167 GLU A N 1
ATOM 514 C CA . GLU A 1 96 ? -13.853 23.549 -11.520 1.00 15.88 1167 GLU A CA 1
ATOM 515 C C . GLU A 1 96 ? -15.250 23.891 -12.094 1.00 16.93 1167 GLU A C 1
ATOM 516 O O . GLU A 1 96 ? -15.648 23.339 -13.123 1.00 14.78 1167 GLU A O 1
ATOM 522 N N . ALA A 1 97 ? -15.963 24.821 -11.439 1.00 12.14 1168 ALA A N 1
ATOM 523 C CA . ALA A 1 97 ? -17.290 25.294 -11.846 1.00 12.01 1168 ALA A CA 1
ATOM 524 C C . ALA A 1 97 ? -17.202 25.930 -13.244 1.00 15.07 1168 ALA A C 1
ATOM 525 O O . ALA A 1 97 ? -18.035 25.657 -14.087 1.00 15.18 1168 ALA A O 1
ATOM 527 N N . LEU A 1 98 ? -16.173 26.754 -13.488 1.00 12.93 1169 LEU A N 1
ATOM 528 C CA . LEU A 1 98 ? -16.022 27.411 -14.797 1.00 13.01 1169 LEU A CA 1
ATOM 529 C C . LEU A 1 98 ? -15.774 26.388 -15.908 1.00 15.49 1169 LEU A C 1
ATOM 530 O O . LEU A 1 98 ? -16.430 26.447 -16.945 1.00 15.21 1169 LEU A O 1
ATOM 535 N N . ILE A 1 99 ? -14.877 25.425 -15.659 1.00 13.20 1170 ILE A N 1
ATOM 536 C CA . ILE A 1 99 ? -14.525 24.380 -16.631 1.00 12.10 1170 ILE A CA 1
ATOM 537 C C . ILE A 1 99 ? -15.773 23.598 -17.059 1.00 13.07 1170 ILE A C 1
ATOM 538 O O . ILE A 1 99 ? -16.059 23.527 -18.239 1.00 12.53 1170 ILE A O 1
ATOM 543 N N . ILE A 1 100 ? -16.510 23.022 -16.105 1.00 12.94 1171 ILE A N 1
ATOM 544 C CA . ILE A 1 100 ? -17.685 22.186 -16.433 1.00 13.56 1171 ILE A CA 1
ATOM 545 C C . ILE A 1 100 ? -18.826 22.993 -17.084 1.00 15.40 1171 ILE A C 1
ATOM 546 O O . ILE A 1 100 ? -19.444 22.504 -18.045 1.00 14.52 1171 ILE A O 1
ATOM 551 N N . SER A 1 101 ? -19.093 24.238 -16.580 1.00 13.14 1172 SER A N 1
ATOM 552 C CA A SER A 1 101 ? -20.171 25.059 -17.135 0.75 12.12 1172 SER A CA 1
ATOM 553 C CA B SER A 1 101 ? -20.151 25.101 -17.120 0.25 12.27 1172 SER A CA 1
ATOM 554 C C . SER A 1 101 ? -19.962 25.434 -18.597 1.00 15.28 1172 SER A C 1
ATOM 555 O O . SER A 1 101 ? -20.948 25.643 -19.300 1.00 15.06 1172 SER A O 1
ATOM 560 N N . LYS A 1 102 ? -18.698 25.476 -19.064 1.00 10.83 1173 LYS A N 1
ATOM 561 C CA . LYS A 1 102 ? -18.408 25.855 -20.454 1.00 11.39 1173 LYS A CA 1
ATOM 562 C C . LYS A 1 102 ? -18.433 24.718 -21.465 1.00 15.28 1173 LYS A C 1
ATOM 563 O O . LYS A 1 102 ? -18.415 24.994 -22.669 1.00 13.75 1173 LYS A O 1
ATOM 569 N N . PHE A 1 103 ? -18.508 23.446 -21.012 1.00 11.63 1174 PHE A N 1
ATOM 570 C CA . PHE A 1 103 ? -18.632 22.372 -22.000 1.00 10.79 1174 PHE A CA 1
ATOM 571 C C . PHE A 1 103 ? -20.071 22.259 -22.401 1.00 13.99 1174 PHE A C 1
ATOM 572 O O . PHE A 1 103 ? -20.967 22.548 -21.593 1.00 14.94 1174 PHE A O 1
ATOM 580 N N . ASN A 1 104 ? -20.310 21.788 -23.633 1.00 10.11 1175 ASN A N 1
ATOM 581 C CA . ASN A 1 104 ? -21.645 21.500 -24.134 1.00 10.30 1175 ASN A CA 1
ATOM 582 C C . ASN A 1 104 ? -21.605 20.202 -24.926 1.00 12.93 1175 ASN A C 1
ATOM 583 O O . ASN A 1 104 ? -21.431 20.214 -26.156 1.00 11.60 1175 ASN A O 1
ATOM 588 N N . HIS A 1 105 ? -21.742 19.046 -24.225 1.00 8.58 1176 HIS A N 1
ATOM 589 C CA . HIS A 1 105 ? -21.725 17.780 -24.957 1.00 8.36 1176 HIS A CA 1
ATOM 590 C C . HIS A 1 105 ? -22.497 16.740 -24.158 1.00 10.46 1176 HIS A C 1
ATOM 591 O O . HIS A 1 105 ? -22.417 16.716 -22.931 1.00 10.48 1176 HIS A O 1
ATOM 598 N N . GLN A 1 106 ? -23.235 15.901 -24.858 1.00 8.63 1177 GLN A N 1
ATOM 599 C CA . GLN A 1 106 ? -24.079 14.893 -24.213 1.00 8.87 1177 GLN A CA 1
ATOM 600 C C . GLN A 1 106 ? -23.284 13.889 -23.347 1.00 11.62 1177 GLN A C 1
ATOM 601 O O . GLN A 1 106 ? -23.879 13.272 -22.476 1.00 11.44 1177 GLN A O 1
ATOM 607 N N . ASN A 1 107 ? -21.968 13.700 -23.610 1.00 8.49 1178 ASN A N 1
ATOM 608 C CA . ASN A 1 107 ? -21.165 12.740 -22.839 1.00 7.16 1178 ASN A CA 1
ATOM 609 C C . ASN A 1 107 ? -20.247 13.401 -21.814 1.00 9.42 1178 ASN A C 1
ATOM 610 O O . ASN A 1 107 ? -19.245 12.817 -21.391 1.00 7.34 1178 ASN A O 1
ATOM 615 N N . ILE A 1 108 ? -20.624 14.617 -21.367 1.00 6.08 1179 ILE A N 1
ATOM 616 C CA . ILE A 1 108 ? -19.945 15.305 -20.292 1.00 4.44 1179 ILE A CA 1
ATOM 617 C C . ILE A 1 108 ? -21.063 15.782 -19.373 1.00 8.14 1179 ILE A C 1
ATOM 618 O O . ILE A 1 108 ? -22.000 16.427 -19.851 1.00 7.38 1179 ILE A O 1
ATOM 623 N N . VAL A 1 109 ? -20.979 15.462 -18.074 1.00 7.08 1180 VAL A N 1
ATOM 624 C CA .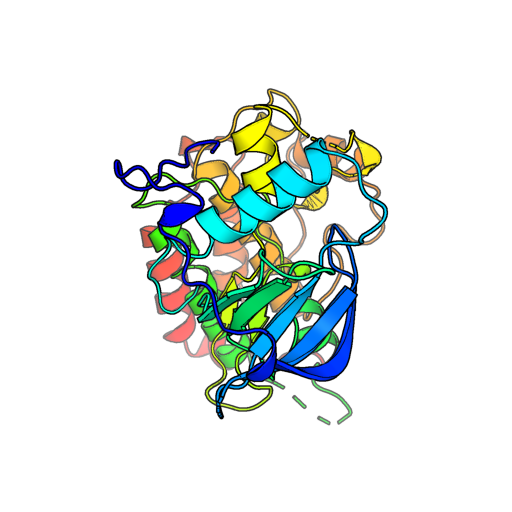 VAL A 1 109 ? -22.042 15.874 -17.116 1.00 6.10 1180 VAL A CA 1
ATOM 625 C C . VAL A 1 109 ? -22.352 17.371 -17.247 1.00 9.44 1180 VAL A C 1
ATOM 626 O O . VAL A 1 109 ? -21.433 18.184 -17.382 1.00 8.15 1180 VAL A O 1
ATOM 630 N N . ARG A 1 110 ? -23.648 17.713 -17.223 1.00 6.66 1181 ARG A N 1
ATOM 631 C CA . ARG A 1 110 ? -24.071 19.122 -17.292 1.00 6.45 1181 ARG A CA 1
ATOM 632 C C . ARG A 1 110 ? -23.895 19.803 -15.928 1.00 10.53 1181 ARG A C 1
ATOM 633 O O . ARG A 1 110 ? -23.903 19.125 -14.902 1.00 8.98 1181 ARG A O 1
ATOM 641 N N . CYS A 1 111 ? -23.778 21.146 -15.907 1.00 10.16 1182 CYS A N 1
ATOM 642 C CA . CYS A 1 111 ? -23.712 21.909 -14.663 1.00 9.09 1182 CYS A CA 1
ATOM 643 C C . CYS A 1 111 ? -25.019 22.706 -14.609 1.00 14.97 1182 CYS A C 1
ATOM 644 O O . CYS A 1 111 ? -25.293 23.509 -15.510 1.00 14.19 1182 CYS A O 1
ATOM 647 N N . ILE A 1 112 ? -25.863 22.395 -13.625 1.00 12.33 1183 ILE A N 1
ATOM 648 C CA . ILE A 1 112 ? -27.154 23.084 -13.402 1.00 11.91 1183 ILE A CA 1
ATOM 649 C C . ILE A 1 112 ? -26.845 24.530 -12.998 1.00 14.92 1183 ILE A C 1
ATOM 650 O O . ILE A 1 112 ? -27.518 25.477 -13.434 1.00 14.36 1183 ILE A O 1
ATOM 655 N N . GLY A 1 113 ? -25.819 24.681 -12.180 1.00 11.40 1184 GLY A N 1
ATOM 656 C CA . GLY A 1 113 ? -25.381 25.986 -11.709 1.00 11.12 1184 GLY A CA 1
ATOM 657 C C . GLY A 1 113 ? -24.484 25.850 -10.514 1.00 15.91 1184 GLY A C 1
ATOM 658 O O . GLY A 1 113 ? -23.861 24.800 -10.309 1.00 14.01 1184 GLY A O 1
ATOM 659 N N . VAL A 1 114 ? -24.381 26.934 -9.744 1.00 12.00 1185 VAL A N 1
ATOM 660 C CA . VAL A 1 114 ? -23.547 26.994 -8.544 1.00 10.90 1185 VAL A CA 1
ATOM 661 C C . VAL A 1 114 ? -24.319 27.695 -7.417 1.00 15.69 1185 VAL A C 1
ATOM 662 O O . VAL A 1 114 ? -25.337 28.347 -7.671 1.00 14.86 1185 VAL A O 1
ATOM 666 N N . SER A 1 115 ? -23.790 27.593 -6.192 1.00 12.60 1186 SER A N 1
ATOM 667 C CA . SER A 1 115 ? -24.263 28.335 -5.022 1.00 12.46 1186 SER A CA 1
ATOM 668 C C . SER A 1 115 ? -23.014 28.785 -4.302 1.00 15.63 1186 SER A C 1
ATOM 669 O O . SER A 1 115 ? -22.520 28.103 -3.412 1.00 15.35 1186 SER A O 1
ATOM 672 N N . LEU A 1 116 ? -22.397 29.871 -4.802 1.00 14.04 1187 LEU A N 1
ATOM 673 C CA . LEU A 1 116 ? -21.132 30.375 -4.247 1.00 14.96 1187 LEU A CA 1
ATOM 674 C C . LEU A 1 116 ? -21.306 31.520 -3.254 1.00 20.05 1187 LEU A C 1
ATOM 675 O O . LEU A 1 116 ? -20.323 31.917 -2.611 1.00 20.99 1187 LEU A O 1
ATOM 680 N N . GLN A 1 117 ? -22.527 32.045 -3.129 1.00 16.15 1188 GLN A N 1
ATOM 681 C CA . GLN A 1 117 ? -22.793 33.199 -2.262 1.00 17.41 1188 GLN A CA 1
ATOM 682 C C . GLN A 1 117 ? -23.258 32.814 -0.852 1.00 22.68 1188 GLN A C 1
ATOM 683 O O . GLN A 1 117 ? -23.548 33.686 -0.039 1.00 22.57 1188 GLN A O 1
ATOM 689 N N . SER A 1 118 ? -23.305 31.516 -0.569 1.00 18.97 1189 SER A N 1
ATOM 690 C CA . SER A 1 118 ? -23.632 30.975 0.747 1.00 18.22 1189 SER A CA 1
ATOM 691 C C . SER A 1 118 ? -22.585 29.922 1.054 1.00 20.93 1189 SER A C 1
ATOM 692 O O . SER A 1 118 ? -21.993 29.354 0.124 1.00 17.51 1189 SER A O 1
ATOM 695 N N . LEU A 1 119 ? -22.331 29.685 2.352 1.00 17.59 1190 LEU A N 1
ATOM 696 C CA . LEU A 1 119 ? -21.351 28.709 2.823 1.00 17.60 1190 LEU A CA 1
ATOM 697 C C . LEU A 1 119 ? -22.020 27.478 3.452 1.00 19.05 1190 LEU A C 1
ATOM 698 O O . LEU A 1 119 ? -22.973 27.661 4.206 1.00 19.41 1190 LEU A O 1
ATOM 703 N N . PRO A 1 120 ? -21.573 26.225 3.175 1.00 15.34 1191 PRO A N 1
ATOM 704 C CA . PRO A 1 120 ? -20.453 25.840 2.288 1.00 14.89 1191 PRO A CA 1
ATOM 705 C C . PRO A 1 120 ? -20.821 26.060 0.830 1.00 17.07 1191 PRO A C 1
ATOM 706 O O . PRO A 1 120 ? -22.008 25.988 0.483 1.00 15.06 1191 PRO A O 1
ATOM 710 N N . ARG A 1 121 ? -19.826 26.431 -0.004 1.00 14.11 1192 ARG A N 1
ATOM 711 C CA . ARG A 1 121 ? -20.082 26.702 -1.422 1.00 13.83 1192 ARG A CA 1
ATOM 712 C C . ARG A 1 121 ? -20.424 25.416 -2.175 1.00 15.41 1192 ARG A C 1
ATOM 713 O O . ARG A 1 121 ? -19.900 24.340 -1.851 1.00 14.91 1192 ARG A O 1
ATOM 721 N N . PHE A 1 122 ? -21.344 25.515 -3.152 1.00 12.04 1193 PHE A N 1
ATOM 722 C CA . PHE A 1 122 ? -21.760 24.351 -3.921 1.00 10.53 1193 PHE A CA 1
ATOM 723 C C . PHE A 1 122 ? -21.567 24.509 -5.440 1.00 13.34 1193 PHE A C 1
ATOM 724 O O . PHE A 1 122 ? -21.737 25.600 -5.989 1.00 10.66 1193 PHE A O 1
ATOM 732 N N . ILE A 1 123 ? -21.348 23.371 -6.118 1.00 10.76 1194 ILE A N 1
ATOM 733 C CA . ILE A 1 123 ? -21.409 23.225 -7.576 1.00 9.93 1194 ILE A CA 1
ATOM 734 C C . ILE A 1 123 ? -22.509 22.182 -7.772 1.00 13.11 1194 ILE A C 1
ATOM 735 O O . ILE A 1 123 ? -22.470 21.120 -7.139 1.00 12.17 1194 ILE A O 1
ATOM 740 N N . LEU A 1 124 ? -23.494 22.491 -8.629 1.00 9.14 1195 LEU A N 1
ATOM 741 C CA . LEU A 1 124 ? -24.639 21.631 -8.898 1.00 9.29 1195 LEU A CA 1
ATOM 742 C C . LEU A 1 124 ? -24.502 20.965 -10.251 1.00 11.73 1195 LEU A C 1
ATOM 743 O O . LEU A 1 124 ? -24.464 21.648 -11.274 1.00 10.24 1195 LEU A O 1
ATOM 748 N N . LEU A 1 125 ? -24.434 19.634 -10.256 1.00 9.82 1196 LEU A N 1
ATOM 749 C CA . LEU A 1 125 ? -24.238 18.893 -11.511 1.00 8.86 1196 LEU A CA 1
ATOM 750 C C . LEU A 1 125 ? -25.353 17.921 -11.805 1.00 12.26 1196 LEU A C 1
ATOM 751 O O . LEU A 1 125 ? -26.076 17.512 -10.900 1.00 10.52 1196 LEU A O 1
ATOM 756 N N . GLU A 1 126 ? -25.457 17.513 -13.076 1.00 8.24 1197 GLU A N 1
ATOM 757 C CA . GLU A 1 126 ? -26.403 16.508 -13.539 1.00 7.94 1197 GLU A CA 1
ATOM 758 C C . GLU A 1 126 ? -26.236 15.220 -12.693 1.00 11.77 1197 GLU A C 1
A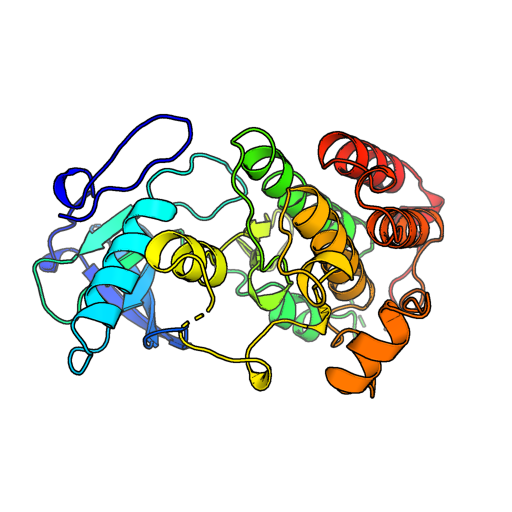TOM 759 O O . GLU A 1 126 ? -25.146 14.663 -12.667 1.00 11.76 1197 GLU A O 1
ATOM 765 N N . LEU A 1 127 ? -27.289 14.776 -11.989 1.00 9.61 1198 LEU A N 1
ATOM 766 C CA . LEU A 1 127 ? -27.153 13.565 -11.171 1.00 9.60 1198 LEU A CA 1
ATOM 767 C C . LEU A 1 127 ? -27.010 12.339 -12.058 1.00 13.34 1198 LEU A C 1
ATOM 768 O O . LEU A 1 127 ? -27.799 12.145 -12.979 1.00 13.10 1198 LEU A O 1
ATOM 773 N N . MET A 1 128 ? -25.991 11.512 -11.782 1.00 10.59 1199 MET A N 1
ATOM 774 C CA . MET A 1 128 ? -25.770 10.294 -12.564 1.00 9.41 1199 MET A CA 1
ATOM 775 C C . MET A 1 128 ? -26.183 9.128 -11.695 1.00 14.10 1199 MET A C 1
ATOM 776 O O . MET A 1 128 ? -25.403 8.646 -10.866 1.00 14.04 1199 MET A O 1
ATOM 781 N N . ALA A 1 129 ? -27.442 8.713 -11.874 1.00 13.68 1200 ALA A N 1
ATOM 782 C CA . ALA A 1 129 ? -28.130 7.695 -11.059 1.00 14.40 1200 ALA A CA 1
ATOM 783 C C . ALA A 1 129 ? -27.576 6.261 -11.194 1.00 18.92 1200 ALA A C 1
ATOM 784 O O . ALA A 1 129 ? -28.017 5.341 -10.486 1.00 16.88 1200 ALA A O 1
ATOM 786 N N . GLY A 1 130 ? -26.596 6.076 -12.068 1.00 13.35 1201 GLY A N 1
ATOM 787 C CA . GLY A 1 130 ? -25.939 4.778 -12.195 1.00 12.96 1201 GLY A CA 1
ATOM 788 C C . GLY A 1 130 ? -24.629 4.709 -11.432 1.00 15.30 1201 GLY A C 1
ATOM 789 O O . GLY A 1 130 ? -23.977 3.665 -11.420 1.00 15.56 1201 GLY A O 1
ATOM 790 N N . GLY A 1 131 ? -24.242 5.820 -10.805 1.00 10.93 1202 GLY A N 1
ATOM 791 C CA . GLY A 1 131 ? -22.974 5.960 -10.095 1.00 10.40 1202 GLY A CA 1
ATOM 792 C C . GLY A 1 131 ? -21.767 5.963 -11.021 1.00 14.09 1202 GLY A C 1
ATOM 793 O O . GLY A 1 131 ? -21.900 6.147 -12.245 1.00 12.95 1202 GLY A O 1
ATOM 794 N N . ASP A 1 132 ? -20.567 5.778 -10.447 1.00 12.01 1203 ASP A N 1
ATOM 795 C CA . ASP A 1 132 ? -19.335 5.739 -11.244 1.00 11.84 1203 ASP A CA 1
ATOM 796 C C . ASP A 1 132 ? -19.230 4.423 -12.011 1.00 14.12 1203 ASP A C 1
ATOM 797 O O . ASP A 1 132 ? -19.869 3.420 -11.652 1.00 14.36 1203 ASP A O 1
ATOM 802 N N . LEU A 1 133 ? -18.445 4.436 -13.094 1.00 10.62 1204 LEU A N 1
ATOM 803 C CA . LEU A 1 133 ? -18.309 3.279 -13.960 1.00 10.55 1204 LEU A CA 1
ATOM 804 C C . LEU A 1 133 ? -17.531 2.149 -13.259 1.00 14.07 1204 LEU A C 1
ATOM 805 O O . LEU A 1 133 ? -17.872 0.981 -13.435 1.00 14.23 1204 LEU A O 1
ATOM 810 N N . LYS A 1 134 ? -16.504 2.487 -12.470 1.00 11.58 1205 LYS A N 1
ATOM 811 C CA . LYS A 1 134 ? -15.708 1.432 -11.820 1.00 13.41 1205 LYS A CA 1
ATOM 812 C C . LYS A 1 134 ? -16.580 0.589 -10.881 1.00 17.69 1205 LYS A C 1
ATOM 813 O O . LYS A 1 134 ? -16.586 -0.647 -10.977 1.00 17.85 1205 LYS A O 1
ATOM 819 N N . SER A 1 135 ? -17.370 1.246 -10.034 1.00 14.72 1206 SER A N 1
ATOM 820 C CA . SER A 1 135 ? -18.244 0.536 -9.105 1.00 16.47 1206 SER A CA 1
ATOM 821 C C . SER A 1 135 ? -19.388 -0.175 -9.832 1.00 21.10 1206 SER A C 1
ATOM 822 O O . SER A 1 135 ? -19.741 -1.281 -9.439 1.00 20.60 1206 SER A O 1
ATOM 825 N N . PHE A 1 136 ? -19.925 0.424 -10.919 1.00 15.70 1207 PHE A N 1
ATOM 826 C CA . PHE A 1 136 ? -20.962 -0.199 -11.752 1.00 15.18 1207 PHE A CA 1
ATOM 827 C C . PHE A 1 136 ? -20.445 -1.525 -12.347 1.00 19.73 1207 PHE A C 1
ATOM 828 O O . PHE A 1 136 ? -21.145 -2.531 -12.297 1.00 20.48 1207 PHE A O 1
ATOM 836 N N . LEU A 1 137 ? -19.226 -1.530 -12.901 1.00 16.64 1208 LEU A N 1
ATOM 837 C CA . LEU A 1 137 ? -18.650 -2.746 -13.493 1.00 15.86 1208 LEU A CA 1
ATOM 838 C C . LEU A 1 137 ? -18.470 -3.860 -12.460 1.00 22.13 1208 LEU A C 1
ATOM 839 O O . LEU A 1 137 ? -18.871 -4.992 -12.724 1.00 22.43 1208 LEU A O 1
ATOM 844 N N . ARG A 1 138 ? -17.918 -3.528 -11.280 1.00 20.86 1209 ARG A N 1
ATOM 845 C CA . ARG A 1 138 ? -17.716 -4.498 -10.190 1.00 21.43 1209 ARG A CA 1
ATOM 846 C C . ARG A 1 138 ? -19.036 -5.069 -9.661 1.00 26.19 1209 ARG A C 1
ATOM 847 O O . ARG A 1 138 ? -19.135 -6.283 -9.449 1.00 25.99 1209 ARG A O 1
ATOM 851 N N . GLU A 1 139 ? -20.053 -4.203 -9.475 1.00 22.39 1210 GLU A N 1
ATOM 852 C CA . GLU A 1 139 ? -21.375 -4.569 -8.953 1.00 22.83 1210 GLU A CA 1
ATOM 853 C C . GLU A 1 139 ? -22.287 -5.298 -9.938 1.00 29.78 1210 GLU A C 1
ATOM 854 O O . GLU A 1 139 ? -23.134 -6.082 -9.498 1.00 30.90 1210 GLU A O 1
ATOM 860 N N . THR A 1 140 ? -22.176 -5.002 -11.247 1.00 25.81 1211 THR A N 1
ATOM 861 C CA . THR A 1 140 ? -23.057 -5.538 -12.288 1.00 25.65 1211 THR A CA 1
ATOM 862 C C . THR A 1 140 ? -22.402 -6.689 -13.079 1.00 29.64 1211 THR A C 1
ATOM 863 O O . THR A 1 140 ? -23.018 -7.216 -14.011 1.00 29.92 1211 THR A O 1
ATOM 867 N N . ARG A 1 141 ? -21.189 -7.112 -12.668 1.00 27.68 1212 ARG A N 1
ATOM 868 C CA . ARG A 1 141 ? -20.431 -8.250 -13.224 1.00 28.64 1212 ARG A CA 1
ATOM 869 C C . ARG A 1 141 ? -21.374 -9.473 -13.286 1.00 34.81 1212 ARG A C 1
ATOM 870 O O . ARG A 1 141 ? -21.995 -9.771 -12.259 1.00 33.79 1212 ARG A O 1
ATOM 878 N N . PRO A 1 142 ? -21.502 -10.189 -14.437 1.00 32.78 1213 PRO A N 1
ATOM 879 C CA . PRO A 1 142 ? -22.358 -11.394 -14.462 1.00 32.94 1213 PRO A CA 1
ATOM 880 C C . PRO A 1 142 ? -21.981 -12.346 -13.326 1.00 37.76 1213 PRO A C 1
ATOM 881 O O . PRO A 1 142 ? -20.796 -12.597 -13.088 1.00 36.75 1213 PRO A O 1
ATOM 885 N N . ARG A 1 143 ? -22.997 -12.830 -12.631 1.00 36.16 1214 ARG A N 1
ATOM 886 C CA . ARG A 1 143 ? -22.852 -13.717 -11.516 1.00 36.81 1214 ARG A CA 1
ATOM 887 C C . ARG A 1 143 ? -23.819 -14.901 -11.652 1.00 42.07 1214 ARG A C 1
ATOM 888 O O . ARG A 1 143 ? -24.782 -14.849 -12.369 1.00 41.71 1214 ARG A O 1
ATOM 890 N N . PRO A 1 144 ? -23.519 -15.975 -10.930 1.00 39.97 1215 PRO A N 1
ATOM 891 C CA . PRO A 1 144 ? -24.353 -17.181 -10.960 1.00 44.43 1215 PRO A CA 1
ATOM 892 C C . PRO A 1 144 ? -25.798 -16.880 -10.577 1.00 83.92 1215 PRO A C 1
ATOM 893 O O . PRO A 1 144 ? -26.042 -15.872 -9.913 1.00 47.90 1215 PRO A O 1
ATOM 897 N N . LEU A 1 150 ? -25.135 -8.147 -17.806 1.00 26.81 1221 LEU A N 1
ATOM 898 C CA . LEU A 1 150 ? -24.237 -7.389 -18.680 1.00 25.14 1221 LEU A CA 1
ATOM 899 C C . LEU A 1 150 ? -23.719 -8.231 -19.864 1.00 24.43 1221 LEU A C 1
ATOM 900 O O . LEU A 1 150 ? -23.431 -9.418 -19.700 1.00 22.96 1221 LEU A O 1
ATOM 905 N N . ALA A 1 151 ? -23.598 -7.609 -21.052 1.00 17.53 1222 ALA A N 1
ATOM 906 C CA . ALA A 1 151 ? -23.099 -8.256 -22.269 1.00 15.92 1222 ALA A CA 1
ATOM 907 C C . ALA A 1 151 ? -22.032 -7.388 -22.930 1.00 16.80 1222 ALA A C 1
ATOM 908 O O . ALA A 1 151 ? -21.870 -6.223 -22.532 1.00 14.57 1222 ALA A O 1
ATOM 910 N N . MET A 1 152 ? -21.336 -7.931 -23.960 1.00 12.16 1223 MET A N 1
ATOM 911 C CA . MET A 1 152 ? -20.274 -7.232 -24.694 1.00 12.28 1223 MET A CA 1
ATOM 912 C C . MET A 1 152 ? -20.807 -5.920 -25.275 1.00 14.73 1223 MET A C 1
ATOM 913 O O . MET A 1 152 ? -20.100 -4.906 -25.248 1.00 11.50 1223 MET A O 1
ATOM 918 N N . LEU A 1 153 ? -22.074 -5.913 -25.774 1.00 11.92 1224 LEU A N 1
ATOM 919 C CA . LEU A 1 153 ? -22.612 -4.667 -26.341 1.00 12.10 1224 LEU A CA 1
ATOM 920 C C . LEU A 1 153 ? -22.735 -3.555 -25.299 1.00 14.48 1224 LEU A C 1
ATOM 921 O O . LEU A 1 153 ? -22.467 -2.410 -25.644 1.00 13.56 1224 LEU A O 1
ATOM 926 N N . ASP A 1 154 ? -23.092 -3.870 -24.030 1.00 11.05 1225 ASP A N 1
ATOM 927 C CA . ASP A 1 154 ? -23.178 -2.850 -22.967 1.00 11.40 1225 ASP A CA 1
ATOM 928 C C . ASP A 1 154 ? -21.826 -2.157 -22.780 1.00 13.15 1225 ASP A C 1
ATOM 929 O O . ASP A 1 154 ? -21.750 -0.935 -22.632 1.00 12.41 1225 ASP A O 1
ATOM 934 N N . LEU A 1 155 ? -20.748 -2.955 -22.811 1.00 8.59 1226 LEU A N 1
ATOM 935 C CA . LEU A 1 155 ? -19.377 -2.469 -22.637 1.00 7.64 1226 LEU A CA 1
ATOM 936 C C . LEU A 1 155 ? -18.935 -1.613 -23.830 1.00 9.52 1226 LEU A C 1
ATOM 937 O O . LEU A 1 155 ? -18.333 -0.552 -23.651 1.00 9.15 1226 LEU A O 1
ATOM 942 N N . LEU A 1 156 ? -19.287 -2.040 -25.034 1.00 7.33 1227 LEU A N 1
ATOM 943 C CA . LEU A 1 156 ? -18.959 -1.282 -26.226 1.00 8.02 1227 LEU A CA 1
ATOM 944 C C . LEU A 1 156 ? -19.688 0.057 -26.279 1.00 10.85 1227 LEU A C 1
ATOM 945 O O . LEU A 1 156 ? -19.101 1.045 -26.735 1.00 8.92 1227 LEU A O 1
ATOM 950 N N . HIS A 1 157 ? -20.944 0.091 -25.812 1.00 9.04 1228 HIS A N 1
ATOM 951 C CA . HIS A 1 157 ? -21.721 1.341 -25.760 1.00 9.80 1228 HIS A CA 1
ATOM 952 C C . HIS A 1 157 ? -21.101 2.298 -24.745 1.00 10.82 1228 HIS A C 1
ATOM 953 O O . HIS A 1 157 ? -20.958 3.492 -25.053 1.00 9.64 1228 HIS A O 1
ATOM 960 N N . VAL A 1 158 ? -20.685 1.785 -23.550 1.00 6.13 1229 VAL A N 1
ATOM 961 C CA . VAL A 1 158 ? -19.990 2.638 -22.566 1.00 6.06 1229 VAL A CA 1
ATOM 962 C C . VAL A 1 158 ? -18.719 3.221 -23.248 1.00 9.20 1229 VAL A C 1
ATOM 963 O O . VAL A 1 158 ? -18.468 4.431 -23.164 1.00 7.27 1229 VAL A O 1
ATOM 967 N N . ALA A 1 159 ? -17.957 2.363 -23.923 1.00 5.22 1230 ALA A N 1
ATOM 968 C CA . ALA A 1 159 ? -16.755 2.821 -24.548 1.00 4.75 1230 ALA A CA 1
ATOM 969 C C . ALA A 1 159 ? -17.006 3.880 -25.613 1.00 7.45 1230 ALA A C 1
ATOM 970 O O . ALA A 1 159 ? -16.338 4.822 -25.667 1.00 6.62 1230 ALA A O 1
ATOM 972 N N . ARG A 1 160 ? -17.981 3.665 -26.439 1.00 4.89 1231 ARG A N 1
ATOM 973 C CA . ARG A 1 160 ? -18.317 4.622 -27.487 1.00 4.87 1231 ARG A CA 1
ATOM 974 C C . ARG A 1 160 ? -18.757 5.960 -26.868 1.00 7.86 1231 ARG A C 1
ATOM 975 O O . ARG A 1 160 ? -18.386 6.973 -27.303 1.00 8.40 1231 ARG A O 1
ATOM 983 N N . ASP A 1 161 ? -19.562 5.885 -25.830 1.00 6.11 1232 ASP A N 1
ATOM 984 C CA . ASP A 1 161 ? -20.041 7.112 -25.177 1.00 5.24 1232 ASP A CA 1
ATOM 985 C C . ASP A 1 161 ? -18.840 7.982 -24.672 1.00 8.34 1232 ASP A C 1
ATOM 986 O O . ASP A 1 161 ? -18.775 9.158 -24.912 1.00 7.32 1232 ASP A O 1
ATOM 991 N N . ILE A 1 162 ? -17.908 7.357 -23.968 1.00 4.47 1233 ILE A N 1
ATOM 992 C CA . ILE A 1 162 ? -16.750 8.073 -23.472 1.00 3.76 1233 ILE A CA 1
ATOM 993 C C . ILE A 1 162 ? -15.885 8.547 -24.632 1.00 7.05 1233 ILE A C 1
ATOM 994 O O . ILE A 1 162 ? -15.394 9.687 -24.576 1.00 6.45 1233 ILE A O 1
ATOM 999 N N . ALA A 1 163 ? -15.719 7.702 -25.694 1.00 3.67 1234 ALA A N 1
ATOM 1000 C CA . ALA A 1 163 ? -14.915 8.115 -26.867 1.00 5.86 1234 ALA A CA 1
ATOM 1001 C C . ALA A 1 163 ? -15.526 9.366 -27.520 1.00 8.01 1234 ALA A C 1
ATOM 1002 O O . ALA A 1 163 ? -14.786 10.239 -27.994 1.00 7.30 1234 ALA A O 1
ATOM 1004 N N . CYS A 1 164 ? -16.876 9.460 -27.522 1.00 6.30 1235 CYS A N 1
ATOM 1005 C CA A CYS A 1 164 ? -17.580 10.634 -28.070 0.68 6.88 1235 CYS A CA 1
ATOM 1006 C CA B CYS A 1 164 ? -17.575 10.611 -28.075 0.32 5.93 1235 CYS A CA 1
ATOM 1007 C C . CYS A 1 164 ? -17.238 11.875 -27.254 1.00 10.10 1235 CYS A C 1
ATOM 1008 O O . CYS A 1 164 ? -16.924 12.928 -27.825 1.00 9.07 1235 CYS A O 1
ATOM 1013 N N . GLY A 1 165 ? -17.268 11.750 -25.920 1.00 7.22 1236 GLY A N 1
ATOM 1014 C CA . GLY A 1 165 ? -16.911 12.861 -25.027 1.00 7.05 1236 GLY A CA 1
ATOM 1015 C C . GLY A 1 165 ? -15.452 13.261 -25.245 1.00 9.53 1236 GLY A C 1
ATOM 1016 O O . GLY A 1 165 ? -15.138 14.450 -25.321 1.00 7.68 1236 GLY A O 1
ATOM 1017 N N . CYS A 1 166 ? -14.560 12.276 -25.426 1.00 4.97 1237 CYS A N 1
ATOM 1018 C CA . CYS A 1 166 ? -13.124 12.536 -25.666 1.00 4.95 1237 CYS A CA 1
ATOM 1019 C C . CYS A 1 166 ? -12.878 13.208 -27.003 1.00 8.97 1237 CYS A C 1
ATOM 1020 O O . CYS A 1 166 ? -12.020 14.099 -27.086 1.00 8.50 1237 CYS A O 1
ATOM 1023 N N . GLN A 1 167 ? -13.656 12.820 -28.033 1.00 6.62 1238 GLN A N 1
ATOM 1024 C CA . GLN A 1 167 ? -13.533 13.439 -29.359 1.00 6.68 1238 GLN A CA 1
ATOM 1025 C C . GLN A 1 167 ? -13.950 14.897 -29.258 1.00 11.42 1238 GLN A C 1
ATOM 1026 O O . GLN A 1 167 ? -13.299 15.751 -29.860 1.00 11.34 1238 GLN A O 1
ATOM 1032 N N . TYR A 1 168 ? -15.025 15.195 -28.458 1.00 7.16 1239 TYR A N 1
ATOM 1033 C CA . TYR A 1 168 ? -15.478 16.584 -28.257 1.00 6.49 1239 TYR A CA 1
ATOM 1034 C C . TYR A 1 168 ? -14.342 17.391 -27.586 1.00 11.68 1239 TYR A C 1
ATOM 1035 O O . TYR A 1 168 ? -14.025 18.502 -28.032 1.00 12.53 1239 TYR A O 1
ATOM 1044 N N . LEU A 1 169 ? -13.682 16.813 -26.567 1.00 8.05 1240 LEU A N 1
ATOM 1045 C CA . LEU A 1 169 ? -12.544 17.493 -25.914 1.00 8.47 1240 LEU A CA 1
ATOM 1046 C C . LEU A 1 169 ? -11.391 17.707 -26.892 1.00 11.58 1240 LEU A C 1
ATOM 1047 O O . LEU A 1 169 ? -10.868 18.821 -26.997 1.00 11.35 1240 LEU A O 1
ATOM 1052 N N . GLU A 1 170 ? -11.043 16.682 -27.649 1.00 6.61 1241 GLU A N 1
ATOM 1053 C CA . GLU A 1 170 ? -9.967 16.786 -28.648 1.00 6.64 1241 GLU A CA 1
ATOM 1054 C C . GLU A 1 170 ? -10.249 17.876 -29.692 1.00 12.62 1241 GLU A C 1
ATOM 1055 O O . GLU A 1 170 ? -9.360 18.706 -29.946 1.00 12.28 1241 GLU A O 1
ATOM 1061 N N . GLU A 1 171 ? -11.456 17.890 -30.293 1.00 10.11 1242 GLU A N 1
ATOM 1062 C CA A GLU A 1 171 ? -11.737 18.891 -31.328 0.49 10.48 1242 GLU A CA 1
ATOM 1063 C CA B GLU A 1 171 ? -11.802 18.886 -31.315 0.51 10.50 1242 GLU A CA 1
ATOM 1064 C C . GLU A 1 171 ? -11.783 20.321 -30.766 1.00 14.96 1242 GLU A C 1
ATOM 1065 O O . GLU A 1 171 ? -11.576 21.269 -31.530 1.00 14.44 1242 GLU A O 1
ATOM 1076 N N . ASN A 1 172 ? -11.978 20.470 -29.432 1.00 10.57 1243 ASN A N 1
ATOM 1077 C CA . ASN A 1 172 ? -11.962 21.755 -28.731 1.00 11.04 1243 ASN A CA 1
ATOM 1078 C C . ASN A 1 172 ? -10.622 22.025 -28.022 1.00 13.40 1243 ASN A C 1
ATOM 1079 O O . ASN A 1 172 ? -10.516 22.943 -27.189 1.00 9.93 1243 ASN A O 1
ATOM 1084 N N . HIS A 1 173 ? -9.569 21.233 -28.382 1.00 10.12 1244 HIS A N 1
ATOM 1085 C CA . HIS A 1 173 ? -8.186 21.402 -27.921 1.00 9.18 1244 HIS A CA 1
ATOM 1086 C C . HIS A 1 173 ? -8.057 21.376 -26.382 1.00 14.79 1244 HIS A C 1
ATOM 1087 O O . HIS A 1 173 ? -7.197 22.053 -25.794 1.00 16.06 1244 HIS A O 1
ATOM 1094 N N . PHE A 1 174 ? -8.891 20.548 -25.733 1.00 8.63 1245 PHE A N 1
ATOM 1095 C CA . PHE A 1 174 ? -8.883 20.413 -24.271 1.00 7.66 1245 PHE A CA 1
ATOM 1096 C C . PHE A 1 174 ? -8.285 19.043 -23.944 1.00 11.80 1245 PHE A C 1
ATOM 1097 O O . PHE A 1 174 ? -8.780 18.033 -24.443 1.00 10.53 1245 PHE A O 1
ATOM 1105 N N . ILE A 1 175 ? -7.189 19.019 -23.161 1.00 9.65 1246 ILE A N 1
ATOM 1106 C CA . ILE A 1 175 ? -6.536 17.782 -22.774 1.00 8.57 1246 ILE A CA 1
ATOM 1107 C C . ILE A 1 175 ? -7.074 17.388 -21.403 1.00 12.65 1246 ILE A C 1
ATOM 1108 O O . ILE A 1 175 ? -6.900 18.134 -20.436 1.00 11.74 1246 ILE A O 1
ATOM 1113 N N . HIS A 1 176 ? -7.766 16.226 -21.325 1.00 8.02 1247 HIS A N 1
ATOM 1114 C CA . HIS A 1 176 ? -8.341 15.804 -20.035 1.00 7.70 1247 HIS A CA 1
ATOM 1115 C C . HIS A 1 176 ? -7.280 15.488 -18.973 1.00 12.74 1247 HIS A C 1
ATOM 1116 O O . HIS A 1 176 ? -7.430 15.916 -17.824 1.00 12.61 1247 HIS A O 1
ATOM 1123 N N . ARG A 1 177 ? -6.235 14.686 -19.331 1.00 10.72 1248 ARG A N 1
ATOM 1124 C CA . ARG A 1 177 ? -5.109 14.264 -18.471 1.00 10.89 1248 ARG A CA 1
ATOM 1125 C C . ARG A 1 177 ? -5.435 13.161 -17.462 1.00 13.43 1248 ARG A C 1
ATOM 1126 O O . ARG A 1 177 ? -4.511 12.624 -16.844 1.00 13.72 1248 ARG A O 1
ATOM 1134 N N . ASP A 1 178 ? -6.721 12.825 -17.267 1.00 8.34 1249 ASP A N 1
ATOM 1135 C CA . ASP A 1 178 ? -7.087 11.820 -16.267 1.00 8.93 1249 ASP A CA 1
ATOM 1136 C C . ASP A 1 178 ? -8.268 10.936 -16.695 1.00 12.05 1249 ASP A C 1
ATOM 1137 O O . ASP A 1 178 ? -9.197 10.716 -15.912 1.00 10.25 1249 ASP A O 1
ATOM 1142 N N . ILE A 1 179 ? -8.259 10.473 -17.966 1.00 8.04 1250 ILE A N 1
ATOM 1143 C CA . ILE A 1 179 ? -9.310 9.565 -18.447 1.00 7.87 1250 ILE A CA 1
ATOM 1144 C C . ILE A 1 179 ? -9.114 8.227 -17.702 1.00 13.40 1250 ILE A C 1
ATOM 1145 O O . ILE A 1 179 ? -8.017 7.670 -17.724 1.00 15.53 1250 ILE A O 1
ATOM 1150 N N . ALA A 1 180 ? -10.152 7.777 -16.968 1.00 8.07 1251 ALA A N 1
ATOM 1151 C CA .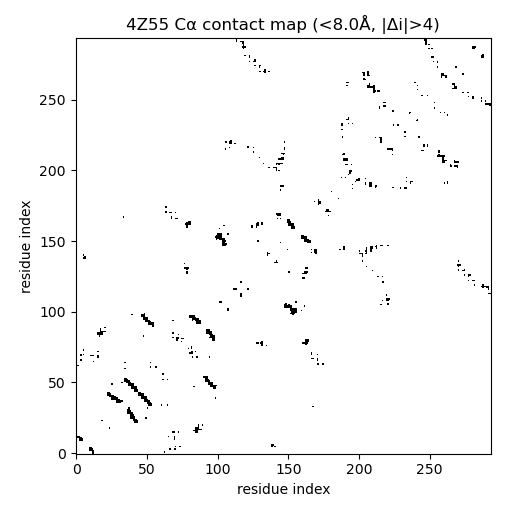 ALA A 1 180 ? -10.110 6.562 -16.150 1.00 7.05 1251 ALA A CA 1
ATOM 1152 C C . ALA A 1 180 ? -11.537 6.214 -15.736 1.00 8.98 1251 ALA A C 1
ATOM 1153 O O . ALA A 1 180 ? -12.382 7.114 -15.647 1.00 7.37 1251 ALA A O 1
ATOM 1155 N N . ALA A 1 181 ? -11.803 4.921 -15.448 1.00 6.47 1252 ALA A N 1
ATOM 1156 C CA . ALA A 1 181 ? -13.166 4.483 -15.085 1.00 8.02 1252 ALA A CA 1
ATOM 1157 C C . ALA A 1 181 ? -13.738 5.230 -13.871 1.00 10.03 1252 ALA A C 1
ATOM 1158 O O . ALA A 1 181 ? -14.934 5.569 -13.876 1.00 8.99 1252 ALA A O 1
ATOM 1160 N N . ARG A 1 182 ? -12.884 5.551 -12.884 1.00 9.33 1253 ARG A N 1
ATOM 1161 C CA . ARG A 1 182 ? -13.305 6.280 -11.662 1.00 9.83 1253 ARG A CA 1
ATOM 1162 C C . ARG A 1 182 ? -13.842 7.690 -11.955 1.00 11.68 1253 ARG A C 1
ATOM 1163 O O . ARG A 1 182 ? -14.529 8.270 -11.104 1.00 10.09 1253 ARG A O 1
ATOM 1171 N N . ASN A 1 183 ? -13.502 8.251 -13.147 1.00 7.29 1254 ASN A N 1
ATOM 1172 C CA . ASN A 1 183 ? -13.927 9.581 -13.569 1.00 8.17 1254 ASN A CA 1
ATOM 1173 C C . ASN A 1 183 ? -15.118 9.554 -14.529 1.00 10.17 1254 ASN A C 1
ATOM 1174 O O . ASN A 1 183 ? -15.573 10.613 -14.957 1.00 9.88 1254 ASN A O 1
ATOM 1179 N N . CYS A 1 184 ? -15.615 8.347 -14.872 1.00 7.32 1255 CYS A N 1
ATOM 1180 C CA . CYS A 1 184 ? -16.777 8.187 -15.736 1.00 7.01 1255 CYS A CA 1
ATOM 1181 C C . CYS A 1 184 ? -17.974 7.793 -14.905 1.00 12.37 1255 CYS A C 1
ATOM 1182 O O . CYS A 1 184 ? -17.828 7.068 -13.919 1.00 10.79 1255 CYS A O 1
ATOM 1185 N N . LEU A 1 185 ? -19.139 8.291 -15.284 1.00 8.26 1256 LEU A N 1
ATOM 1186 C CA . LEU A 1 185 ? -20.397 8.056 -14.553 1.00 8.51 1256 LEU A CA 1
ATOM 1187 C C . LEU A 1 185 ? -21.482 7.543 -15.484 1.00 10.26 1256 LEU A C 1
ATOM 1188 O O . LEU A 1 185 ? -21.377 7.717 -16.711 1.00 8.02 1256 LEU A O 1
ATOM 1193 N N . LEU A 1 186 ? -22.543 6.907 -14.928 1.00 9.87 1257 LEU A N 1
ATOM 1194 C CA . LEU A 1 186 ? -23.642 6.378 -15.756 1.00 9.20 1257 LEU A CA 1
ATOM 1195 C C . LEU A 1 186 ? -24.971 7.012 -15.393 1.00 12.80 1257 LEU A C 1
ATOM 1196 O O . LEU A 1 186 ? -25.230 7.249 -14.213 1.00 12.51 1257 LEU A O 1
ATOM 1201 N N . THR A 1 187 ? -25.800 7.308 -16.403 1.00 11.53 1258 THR A N 1
ATOM 1202 C CA . THR A 1 187 ? -27.091 7.989 -16.154 1.00 11.92 1258 THR A CA 1
ATOM 1203 C C . THR A 1 187 ? -28.031 7.144 -15.306 1.00 19.80 1258 THR A C 1
ATOM 1204 O O . THR A 1 187 ? -28.752 7.698 -14.470 1.00 19.22 1258 THR A O 1
ATOM 1208 N N . CYS A 1 188 ? -27.990 5.816 -15.504 1.00 16.58 1259 CYS A N 1
ATOM 1209 C CA . CYS A 1 188 ? -28.834 4.825 -14.821 1.00 17.79 1259 CYS A CA 1
ATOM 1210 C C . CYS A 1 188 ? -28.161 3.437 -14.825 1.00 22.59 1259 CYS A C 1
ATOM 1211 O O . CYS A 1 188 ? -27.275 3.200 -15.640 1.00 20.36 1259 CYS A O 1
ATOM 1214 N N . PRO A 1 189 ? -28.543 2.499 -13.923 1.00 23.67 1260 PRO A N 1
ATOM 1215 C CA . PRO A 1 189 ? -27.914 1.164 -13.948 1.00 24.05 1260 PRO A CA 1
ATOM 1216 C C . PRO A 1 189 ? -28.370 0.272 -15.104 1.00 28.21 1260 PRO A C 1
ATOM 1217 O O . PRO A 1 189 ? -27.597 -0.572 -15.571 1.00 27.81 1260 PRO A O 1
ATOM 1221 N N . GLY A 1 190 ? -29.630 0.418 -15.512 1.00 24.74 1261 GLY A N 1
ATOM 1222 C CA . GLY A 1 190 ? -30.243 -0.442 -16.518 1.00 24.24 1261 GLY A CA 1
ATOM 1223 C C . GLY A 1 190 ? -30.036 -0.099 -17.978 1.00 28.94 1261 GLY A C 1
ATOM 1224 O O . GLY A 1 190 ? -29.243 0.798 -18.315 1.00 27.74 1261 GLY A O 1
ATOM 1225 N N . PRO A 1 191 ? -30.746 -0.836 -18.878 1.00 25.96 1262 PRO A N 1
ATOM 1226 C CA . PRO A 1 191 ? -30.625 -0.566 -20.324 1.00 25.46 1262 PRO A CA 1
ATOM 1227 C C . PRO A 1 191 ? -30.991 0.874 -20.670 1.00 27.74 1262 PRO A C 1
ATOM 1228 O O . PRO A 1 191 ? -31.862 1.469 -20.029 1.00 28.39 1262 PRO A O 1
ATOM 1232 N N . GLY A 1 192 ? -30.282 1.435 -21.638 1.00 21.67 1263 GLY A N 1
ATOM 1233 C CA . GLY A 1 192 ? -30.456 2.834 -22.010 1.00 20.42 1263 GLY A CA 1
ATOM 1234 C C . GLY A 1 192 ? -29.481 3.745 -21.285 1.00 19.77 1263 GLY A C 1
ATOM 1235 O O . GLY A 1 192 ? -29.447 4.950 -21.560 1.00 17.90 1263 GLY A O 1
ATOM 1236 N N . ARG A 1 193 ? -28.648 3.185 -20.369 1.00 14.27 1264 ARG A N 1
ATOM 1237 C CA . ARG A 1 193 ? -27.645 3.996 -19.645 1.00 14.06 1264 ARG A CA 1
ATOM 1238 C C . ARG A 1 193 ? -26.716 4.702 -20.615 1.00 14.17 1264 ARG A C 1
ATOM 1239 O O . ARG A 1 193 ? -26.470 4.195 -21.710 1.00 13.03 1264 ARG A O 1
ATOM 1247 N N . VAL A 1 194 ? -26.298 5.912 -20.255 1.00 10.36 1265 VAL A N 1
ATOM 1248 C CA . VAL A 1 194 ? -25.350 6.708 -21.039 1.00 8.83 1265 VAL A CA 1
ATOM 1249 C C . VAL A 1 194 ? -24.154 6.991 -20.137 1.00 11.06 1265 VAL A C 1
ATOM 1250 O O . VAL A 1 194 ? -24.328 7.457 -18.997 1.00 10.28 1265 VAL A O 1
ATOM 1254 N N . ALA A 1 195 ? -22.929 6.739 -20.645 1.00 8.02 1266 ALA A N 1
ATOM 1255 C CA . ALA A 1 195 ? -21.725 7.031 -19.879 1.00 6.34 1266 ALA A CA 1
ATOM 1256 C C . ALA A 1 195 ? -21.235 8.428 -20.223 1.00 7.90 1266 ALA A C 1
ATOM 1257 O O . ALA A 1 195 ? -21.332 8.874 -21.376 1.00 6.54 1266 ALA A O 1
ATOM 1259 N N . LYS A 1 196 ? -20.771 9.142 -19.206 1.00 5.24 1267 LYS A N 1
ATOM 1260 C CA . LYS A 1 196 ? -20.276 10.517 -19.363 1.00 4.64 1267 LYS A CA 1
ATOM 1261 C C . LYS A 1 196 ? -19.040 10.767 -18.542 1.00 8.21 1267 LYS A C 1
ATOM 1262 O O . LYS A 1 196 ? -18.846 10.152 -17.500 1.00 9.59 1267 LYS A O 1
ATOM 1268 N N . ILE A 1 197 ? -18.218 11.718 -18.973 1.00 6.71 1268 ILE A N 1
ATOM 1269 C CA . ILE A 1 197 ? -17.044 12.134 -18.202 1.00 5.52 1268 ILE A CA 1
ATOM 1270 C C . ILE A 1 197 ? -17.556 13.060 -17.095 1.00 11.48 1268 ILE A C 1
ATOM 1271 O O . ILE A 1 197 ? -18.267 14.025 -17.383 1.00 11.11 1268 ILE A O 1
ATOM 1276 N N . GLY A 1 198 ? -17.229 12.741 -15.845 1.00 9.71 1269 GLY A N 1
ATOM 1277 C CA . GLY A 1 198 ? -17.763 13.504 -14.728 1.00 11.40 1269 GLY A CA 1
ATOM 1278 C C . GLY A 1 198 ? -16.778 14.128 -13.769 1.00 15.92 1269 GLY A C 1
ATOM 1279 O O . GLY A 1 198 ? -17.187 14.549 -12.688 1.00 17.76 1269 GLY A O 1
ATOM 1280 N N . ASP A 1 199 ? -15.481 14.197 -14.131 1.00 10.45 1270 ASP A N 1
ATOM 1281 C CA . ASP A 1 199 ? -14.471 14.826 -13.285 1.00 9.73 1270 ASP A CA 1
ATOM 1282 C C . ASP A 1 199 ? -13.436 15.493 -14.167 1.00 13.83 1270 ASP A C 1
ATOM 1283 O O . ASP A 1 199 ? -13.050 14.907 -15.172 1.00 11.47 1270 ASP A O 1
ATOM 1288 N N . PHE A 1 200 ? -13.008 16.717 -13.784 1.00 10.93 1271 PHE A N 1
ATOM 1289 C CA . PHE A 1 200 ? -12.001 17.519 -14.487 1.00 10.52 1271 PHE A CA 1
ATOM 1290 C C . PHE A 1 200 ? -10.948 18.095 -13.513 1.00 16.24 1271 PHE A C 1
ATOM 1291 O O . PHE A 1 200 ? -10.323 19.100 -13.826 1.00 16.26 1271 PHE A O 1
ATOM 1299 N N . GLY A 1 201 ? -10.727 17.401 -12.390 1.00 15.96 1272 GLY A N 1
ATOM 1300 C CA . GLY A 1 201 ? -9.784 17.768 -11.332 1.00 16.24 1272 GLY A CA 1
ATOM 1301 C C . GLY A 1 201 ? -8.343 17.930 -11.782 1.00 19.72 1272 GLY A C 1
ATOM 1302 O O . GLY A 1 201 ? -7.706 18.939 -11.484 1.00 19.43 1272 GLY A O 1
ATOM 1303 N N . MET A 1 202 ? -7.811 16.944 -12.509 1.00 15.71 1273 MET A N 1
ATOM 1304 C CA . MET A 1 202 ? -6.433 17.046 -12.999 1.00 15.75 1273 MET A CA 1
ATOM 1305 C C . MET A 1 202 ? -6.274 18.217 -13.978 1.00 18.29 1273 MET A C 1
ATOM 1306 O O . MET A 1 202 ? -5.342 19.019 -13.831 1.00 18.40 1273 MET A O 1
ATOM 1311 N N . ALA A 1 203 ? -7.195 18.339 -14.942 1.00 14.37 1274 ALA A N 1
ATOM 1312 C CA . ALA A 1 203 ? -7.154 19.402 -15.951 1.00 14.55 1274 ALA A CA 1
ATOM 1313 C C . ALA A 1 203 ? -7.165 20.787 -15.298 1.00 24.18 1274 ALA A C 1
ATOM 1314 O O . ALA A 1 203 ? -6.391 21.665 -15.686 1.00 24.40 1274 ALA A O 1
ATOM 1316 N N . ARG A 1 204 ? -7.997 20.939 -14.259 1.00 21.73 1275 ARG A N 1
ATOM 1317 C CA . ARG A 1 204 ? -8.113 22.167 -13.491 1.00 22.64 1275 ARG A CA 1
ATOM 1318 C C . ARG A 1 204 ? -6.778 22.500 -12.828 1.00 28.57 1275 ARG A C 1
ATOM 1319 O O . ARG A 1 204 ? -6.358 23.658 -12.897 1.00 28.75 1275 ARG A O 1
ATOM 1327 N N . ASP A 1 205 ? -6.127 21.498 -12.176 1.00 25.86 1276 ASP A N 1
ATOM 1328 C CA . ASP A 1 205 ? -4.835 21.667 -11.509 1.00 26.30 1276 ASP A CA 1
ATOM 1329 C C . ASP A 1 205 ? -3.765 22.197 -12.459 1.00 33.32 1276 ASP A C 1
ATOM 1330 O O . ASP A 1 205 ? -3.043 23.137 -12.107 1.00 34.86 1276 ASP A O 1
ATOM 1335 N N . ILE A 1 206 ? -3.719 21.658 -13.682 1.00 29.73 1277 ILE A N 1
ATOM 1336 C CA . ILE A 1 206 ? -2.765 22.096 -14.697 1.00 29.96 1277 ILE A CA 1
ATOM 1337 C C . ILE A 1 206 ? -3.132 23.465 -15.271 1.00 34.91 1277 ILE A C 1
ATOM 1338 O O . ILE A 1 206 ? -2.230 24.243 -15.591 1.00 34.51 1277 ILE A O 1
ATOM 1343 N N . TYR A 1 207 ? -4.436 23.777 -15.381 1.00 31.92 1278 TYR A N 1
ATOM 1344 C CA . TYR A 1 207 ? -4.865 25.079 -15.885 1.00 32.58 1278 TYR A CA 1
ATOM 1345 C C . TYR A 1 207 ? -4.385 26.231 -14.976 1.00 38.26 1278 TYR A C 1
ATOM 1346 O O . TYR A 1 207 ? -3.886 27.233 -15.485 1.00 37.06 1278 TYR A O 1
ATOM 1355 N N . ARG A 1 208 ? -4.599 26.096 -13.681 1.00 36.35 1279 ARG A N 1
ATOM 1356 C CA . ARG A 1 208 ? -4.173 27.118 -12.728 1.00 37.28 1279 ARG A CA 1
ATOM 1357 C C . ARG A 1 208 ? -2.691 27.293 -12.471 1.00 43.40 1279 ARG A C 1
ATOM 1358 O O . ARG A 1 208 ? -2.167 28.380 -12.521 1.00 43.18 1279 ARG A O 1
ATOM 1366 N N . ALA A 1 209 ? -2.026 26.187 -12.216 1.00 41.26 1280 ALA A N 1
ATOM 1367 C CA . ALA A 1 209 ? -0.626 26.192 -11.891 1.00 41.35 1280 ALA A CA 1
ATOM 1368 C C . ALA A 1 209 ? 0.350 25.890 -13.010 1.00 46.28 1280 ALA A C 1
ATOM 1369 O O . ALA A 1 209 ? 1.475 26.303 -12.936 1.00 46.48 1280 ALA A O 1
ATOM 1371 N N . GLY A 1 210 ? -0.067 25.128 -14.005 1.00 42.79 1281 GLY A N 1
ATOM 1372 C CA . GLY A 1 210 ? 0.773 24.723 -15.102 1.00 42.71 1281 GLY A CA 1
ATOM 1373 C C . GLY A 1 210 ? 1.540 23.436 -14.832 1.00 47.37 1281 GLY A C 1
ATOM 1374 O O . GLY A 1 210 ? 2.097 22.808 -15.695 1.00 47.31 1281 GLY A O 1
ATOM 1375 N N . TYR A 1 211 ? 1.545 23.052 -13.584 1.00 44.09 1282 TYR A N 1
ATOM 1376 C CA . TYR A 1 211 ? 2.110 21.796 -13.093 1.00 43.81 1282 TYR A CA 1
ATOM 1377 C C . TYR A 1 211 ? 1.156 21.199 -12.044 1.00 46.15 1282 TYR A C 1
ATOM 1378 O O . TYR A 1 211 ? 0.177 21.853 -11.659 1.00 44.92 1282 TYR A O 1
ATOM 1380 N N . TYR A 1 212 ? 1.412 19.952 -11.612 1.00 42.06 1283 TYR A N 1
ATOM 1381 C CA . TYR A 1 212 ? 0.559 19.279 -10.628 1.00 45.99 1283 TYR A CA 1
ATOM 1382 C C . TYR A 1 212 ? 0.928 19.669 -9.199 1.00 90.85 1283 TYR A C 1
ATOM 1383 O O . TYR A 1 212 ? 2.106 19.776 -8.874 1.00 60.79 1283 TYR A O 1
ATOM 1392 N N . LYS A 1 214 ? -0.514 20.619 -6.253 1.00 45.75 1285 LYS A N 1
ATOM 1393 C CA . LYS A 1 214 ? -1.336 19.864 -5.316 1.00 45.68 1285 LYS A CA 1
ATOM 1394 C C . LYS A 1 214 ? -0.783 18.546 -4.866 1.00 48.28 1285 LYS A C 1
ATOM 1395 O O . LYS A 1 214 ? -0.814 18.227 -3.686 1.00 46.59 1285 LYS A O 1
ATOM 1399 N N . GLY A 1 215 ? -0.337 17.760 -5.826 1.00 44.59 1286 GLY A N 1
ATOM 1400 C CA . GLY A 1 215 ? 0.151 16.454 -5.508 1.00 44.02 1286 GLY A CA 1
ATOM 1401 C C . GLY A 1 215 ? 1.631 16.245 -5.458 1.00 47.09 1286 GLY A C 1
ATOM 1402 O O . GLY A 1 215 ? 2.410 16.943 -4.854 1.00 46.72 1286 GLY A O 1
ATOM 1403 N N . GLY A 1 216 ? 1.989 15.198 -6.145 1.00 42.99 1287 GLY A N 1
ATOM 1404 C CA . GLY A 1 216 ? 3.365 14.736 -6.261 1.00 41.51 1287 GLY A CA 1
ATOM 1405 C C . GLY A 1 216 ? 3.327 13.377 -6.924 1.00 42.07 1287 GLY A C 1
ATOM 1406 O O . GLY A 1 216 ? 2.238 12.896 -7.257 1.00 40.20 1287 GLY A O 1
ATOM 1407 N N . CYS A 1 217 ? 4.495 12.742 -7.113 1.00 37.56 1288 CYS A N 1
ATOM 1408 C CA . CYS A 1 217 ? 4.618 11.438 -7.777 1.00 37.78 1288 CYS A CA 1
ATOM 1409 C C . CYS A 1 217 ? 3.619 10.377 -7.280 1.00 35.71 1288 CYS A C 1
ATOM 1410 O O . CYS A 1 217 ? 2.986 9.710 -8.108 1.00 35.32 1288 CYS A O 1
ATOM 1413 N N . ALA A 1 218 ? 3.453 10.241 -5.947 1.00 27.09 1289 ALA A N 1
ATOM 1414 C CA . A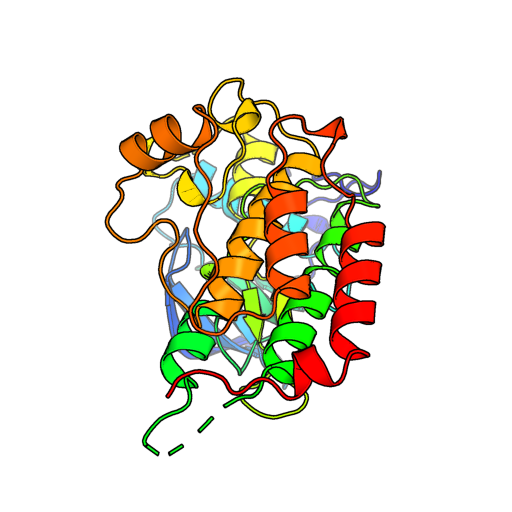LA A 1 218 ? 2.539 9.261 -5.356 1.00 25.46 1289 ALA A CA 1
ATOM 1415 C C . ALA A 1 218 ? 1.048 9.483 -5.697 1.00 23.38 1289 ALA A C 1
ATOM 1416 O O . ALA A 1 218 ? 0.262 8.541 -5.588 1.00 21.82 1289 ALA A O 1
ATOM 1418 N N . MET A 1 219 ? 0.659 10.710 -6.104 1.00 17.17 1290 MET A N 1
ATOM 1419 C CA . MET A 1 219 ? -0.742 11.014 -6.437 1.00 16.17 1290 MET A CA 1
ATOM 1420 C C . MET A 1 219 ? -1.040 11.030 -7.940 1.00 21.00 1290 MET A C 1
ATOM 1421 O O . MET A 1 219 ? -2.212 11.127 -8.327 1.00 21.69 1290 MET A O 1
ATOM 1426 N N . LEU A 1 220 ? 0.005 10.988 -8.779 1.00 16.62 1291 LEU A N 1
ATOM 1427 C CA . LEU A 1 220 ? -0.163 10.995 -10.241 1.00 17.02 1291 LEU A CA 1
ATOM 1428 C C . LEU A 1 220 ? -0.823 9.694 -10.728 1.00 18.35 1291 LEU A C 1
ATOM 1429 O O . LEU A 1 220 ? -0.504 8.627 -10.211 1.00 17.13 1291 LEU A O 1
ATOM 1434 N N . PRO A 1 221 ? -1.745 9.763 -11.709 1.00 14.72 1292 PRO A N 1
ATOM 1435 C CA . PRO A 1 221 ? -2.388 8.534 -12.201 1.00 13.39 1292 PRO A CA 1
ATOM 1436 C C . PRO A 1 221 ? -1.462 7.793 -13.173 1.00 15.46 1292 PRO A C 1
ATOM 1437 O O . PRO A 1 221 ? -1.799 7.620 -14.343 1.00 13.71 1292 PRO A O 1
ATOM 1441 N N . VAL A 1 222 ? -0.265 7.408 -12.688 1.00 11.99 1293 VAL A N 1
ATOM 1442 C CA . VAL A 1 222 ? 0.830 6.720 -13.399 1.00 12.86 1293 VAL A CA 1
ATOM 1443 C C . VAL A 1 222 ? 0.308 5.629 -14.353 1.00 11.95 1293 VAL A C 1
ATOM 1444 O O . VAL A 1 222 ? 0.736 5.534 -15.516 1.00 10.45 1293 VAL A O 1
ATOM 1448 N N . LYS A 1 223 ? -0.591 4.789 -13.830 1.00 8.25 1294 LYS A N 1
ATOM 1449 C CA . LYS A 1 223 ? -1.124 3.635 -14.561 1.00 7.54 1294 LYS A CA 1
ATOM 1450 C C . LYS A 1 223 ? -1.990 3.996 -15.778 1.00 9.54 1294 LYS A C 1
ATOM 1451 O O . LYS A 1 223 ? -2.234 3.119 -16.620 1.00 10.70 1294 LYS A O 1
ATOM 1457 N N . TRP A 1 224 ? -2.336 5.280 -15.922 1.00 7.40 1295 TRP A N 1
ATOM 1458 C CA . TRP A 1 224 ? -3.108 5.770 -17.059 1.00 7.16 1295 TRP A CA 1
ATOM 1459 C C . TRP A 1 224 ? -2.266 6.653 -17.985 1.00 12.12 1295 TRP A C 1
ATOM 1460 O O . TRP A 1 224 ? -2.788 7.118 -18.988 1.00 10.06 1295 TRP A O 1
ATOM 1471 N N . MET A 1 225 ? -0.956 6.877 -17.670 1.00 8.39 1296 MET A N 1
ATOM 1472 C CA . MET A 1 225 ? -0.168 7.824 -18.431 1.00 8.18 1296 MET A CA 1
ATOM 1473 C C . MET A 1 225 ? 0.813 7.236 -19.472 1.00 10.16 1296 MET A C 1
ATOM 1474 O O . MET A 1 225 ? 1.476 6.244 -19.192 1.00 11.78 1296 MET A O 1
ATOM 1479 N N . PRO A 1 226 ? 0.962 7.907 -20.641 1.00 7.44 1297 PRO A N 1
ATOM 1480 C CA . PRO A 1 226 ? 1.913 7.424 -21.664 1.00 8.04 1297 PRO A CA 1
ATOM 1481 C C . PRO A 1 226 ? 3.360 7.789 -21.320 1.00 15.83 1297 PRO A C 1
ATOM 1482 O O . PRO A 1 226 ? 3.561 8.700 -20.500 1.00 15.73 1297 PRO A O 1
ATOM 1486 N N . PRO A 1 227 ? 4.380 7.164 -21.984 1.00 16.57 1298 PRO A N 1
ATOM 1487 C CA . PRO A 1 227 ? 5.782 7.464 -21.633 1.00 17.40 1298 PRO A CA 1
ATOM 1488 C C . PRO A 1 227 ? 6.193 8.924 -21.698 1.00 21.85 1298 PRO A C 1
ATOM 1489 O O . PRO A 1 227 ? 6.816 9.385 -20.752 1.00 22.86 1298 PRO A O 1
ATOM 1493 N N . GLU A 1 228 ? 5.809 9.679 -22.740 1.00 17.06 1299 GLU A N 1
ATOM 1494 C CA . GLU A 1 228 ? 6.205 11.096 -22.839 1.00 16.39 1299 GLU A CA 1
ATOM 1495 C C . GLU A 1 228 ? 5.618 11.977 -21.718 1.00 20.94 1299 GLU A C 1
ATOM 1496 O O . GLU A 1 228 ? 6.178 13.026 -21.398 1.00 20.51 1299 GLU A O 1
ATOM 1502 N N . ALA A 1 229 ? 4.485 11.553 -21.123 1.00 18.28 1300 ALA A N 1
ATOM 1503 C CA . ALA A 1 229 ? 3.833 12.323 -20.068 1.00 18.58 1300 ALA A CA 1
ATOM 1504 C C . ALA A 1 229 ? 4.571 12.183 -18.746 1.00 24.07 1300 ALA A C 1
ATOM 1505 O O . ALA A 1 229 ? 4.884 13.197 -18.125 1.00 22.29 1300 ALA A O 1
ATOM 1507 N N . PHE A 1 230 ? 4.845 10.953 -18.294 1.00 22.08 1301 PHE A N 1
ATOM 1508 C CA . PHE A 1 230 ? 5.503 10.822 -16.995 1.00 22.15 1301 PHE A CA 1
ATOM 1509 C C . PHE A 1 230 ? 7.021 11.101 -17.072 1.00 27.07 1301 PHE A C 1
ATOM 1510 O O . PHE A 1 230 ? 7.591 11.485 -16.052 1.00 26.40 1301 PHE A O 1
ATOM 1518 N N . MET A 1 231 ? 7.644 10.954 -18.273 1.00 25.90 1302 MET A N 1
ATOM 1519 C CA A MET A 1 231 ? 9.076 11.194 -18.479 0.55 26.28 1302 MET A CA 1
ATOM 1520 C CA B MET A 1 231 ? 9.078 11.194 -18.486 0.45 26.42 1302 MET A CA 1
ATOM 1521 C C . MET A 1 231 ? 9.413 12.662 -18.793 1.00 31.22 1302 MET A C 1
ATOM 1522 O O . MET A 1 231 ? 10.344 13.217 -18.195 1.00 30.99 1302 MET A O 1
ATOM 1531 N N . GLU A 1 232 ? 8.681 13.286 -19.756 1.00 26.28 1303 GLU A N 1
ATOM 1532 C CA . GLU A 1 232 ? 8.937 14.666 -20.191 1.00 24.45 1303 GLU A CA 1
ATOM 1533 C C . GLU A 1 232 ? 7.933 15.708 -19.734 1.00 25.96 1303 GLU A C 1
ATOM 1534 O O . GLU A 1 232 ? 8.174 16.896 -19.936 1.00 25.07 1303 GLU A O 1
ATOM 1540 N N . GLY A 1 233 ? 6.806 15.289 -19.174 1.00 20.73 1304 GLY A N 1
ATOM 1541 C CA . GLY A 1 233 ? 5.757 16.229 -18.805 1.00 20.34 1304 GLY A CA 1
ATOM 1542 C C . GLY A 1 233 ? 5.115 16.826 -20.050 1.00 23.85 1304 GLY A C 1
ATOM 1543 O O . GLY A 1 233 ? 4.595 17.944 -19.996 1.00 24.35 1304 GLY A O 1
ATOM 1544 N N . ILE A 1 234 ? 5.203 16.095 -21.207 1.00 18.06 1305 ILE A N 1
ATOM 1545 C CA . ILE A 1 234 ? 4.608 16.486 -22.499 1.00 16.93 1305 ILE A CA 1
ATOM 1546 C C . ILE A 1 234 ? 3.192 15.924 -22.556 1.00 19.50 1305 ILE A C 1
ATOM 1547 O O . ILE A 1 234 ? 3.016 14.704 -22.436 1.00 17.01 1305 ILE A O 1
ATOM 1552 N N . PHE A 1 235 ? 2.199 16.802 -22.751 1.00 16.55 1306 PHE A N 1
ATOM 1553 C CA . PHE A 1 235 ? 0.785 16.434 -22.825 1.00 16.67 1306 PHE A CA 1
ATOM 1554 C C . PHE A 1 235 ? 0.150 16.980 -24.119 1.00 19.83 1306 PHE A C 1
ATOM 1555 O O . PHE A 1 235 ? 0.354 18.154 -24.451 1.00 19.31 1306 PHE A O 1
ATOM 1563 N N . THR A 1 236 ? -0.572 16.110 -24.873 1.00 14.67 1307 THR A N 1
ATOM 1564 C CA . THR A 1 236 ? -1.289 16.440 -26.131 1.00 14.49 1307 THR A CA 1
ATOM 1565 C C . THR A 1 236 ? -2.603 15.627 -26.097 1.00 15.29 1307 THR A C 1
ATOM 1566 O O . THR A 1 236 ? -2.794 14.869 -25.154 1.00 15.45 1307 THR A O 1
ATOM 1570 N N . SER A 1 237 ? -3.450 15.666 -27.139 1.00 12.55 1308 SER A N 1
ATOM 1571 C CA . SER A 1 237 ? -4.639 14.801 -27.121 1.00 12.90 1308 SER A CA 1
ATOM 1572 C C . SER A 1 237 ? -4.246 13.328 -27.265 1.00 17.17 1308 SER A C 1
ATOM 1573 O O . SER A 1 237 ? -5.004 12.436 -26.844 1.00 15.87 1308 SER A O 1
ATOM 1576 N N . LYS A 1 238 ? -2.987 13.074 -27.714 1.00 11.62 1309 LYS A N 1
ATOM 1577 C CA . LYS A 1 238 ? -2.492 11.704 -27.802 1.00 10.35 1309 LYS A CA 1
ATOM 1578 C C . LYS A 1 238 ? -2.200 11.121 -26.406 1.00 11.50 1309 LYS A C 1
ATOM 1579 O O . LYS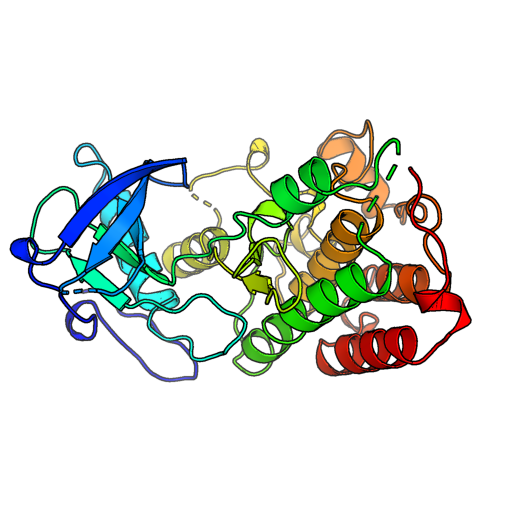 A 1 238 ? -2.143 9.907 -26.260 1.00 12.27 1309 LYS A O 1
ATOM 1585 N N . THR A 1 239 ? -2.116 11.985 -25.373 1.00 9.96 1310 THR A N 1
ATOM 1586 C CA . THR A 1 239 ? -2.010 11.558 -23.976 1.00 9.83 1310 THR A CA 1
ATOM 1587 C C . THR A 1 239 ? -3.360 10.898 -23.644 1.00 10.94 1310 THR A C 1
ATOM 1588 O O . THR A 1 239 ? -3.385 9.823 -23.043 1.00 9.31 1310 THR A O 1
ATOM 1592 N N . ASP A 1 240 ? -4.474 11.590 -23.988 1.00 7.60 1311 ASP A N 1
ATOM 1593 C CA . ASP A 1 240 ? -5.834 11.081 -23.737 1.00 6.80 1311 ASP A CA 1
ATOM 1594 C C . ASP A 1 240 ? -6.080 9.783 -24.506 1.00 9.51 1311 ASP A C 1
ATOM 1595 O O . ASP A 1 240 ? -6.770 8.895 -23.986 1.00 5.96 1311 ASP A O 1
ATOM 1600 N N . THR A 1 241 ? -5.521 9.657 -25.733 1.00 6.47 1312 THR A N 1
ATOM 1601 C CA . THR A 1 241 ? -5.648 8.385 -26.468 1.00 5.67 1312 THR A CA 1
ATOM 1602 C C . THR A 1 241 ? -5.108 7.235 -25.638 1.00 7.99 1312 THR A C 1
ATOM 1603 O O . THR A 1 241 ? -5.774 6.214 -25.493 1.00 7.26 1312 THR A O 1
ATOM 1607 N N . TRP A 1 242 ? -3.876 7.395 -25.075 1.00 6.31 1313 TRP A N 1
ATOM 1608 C CA . TRP A 1 242 ? -3.285 6.355 -24.259 1.00 5.74 1313 TRP A CA 1
ATOM 1609 C C . TRP A 1 242 ? -4.179 6.022 -23.046 1.00 6.36 1313 TRP A C 1
ATOM 1610 O O . TRP A 1 242 ? -4.461 4.854 -22.812 1.00 5.83 1313 TRP A O 1
ATOM 1621 N N . SER A 1 243 ? -4.603 7.039 -22.285 1.00 5.17 1314 SER A N 1
ATOM 1622 C CA . SER A 1 243 ? -5.467 6.823 -21.116 1.00 4.25 1314 SER A CA 1
ATOM 1623 C C . SER A 1 243 ? -6.762 6.117 -21.533 1.00 5.60 1314 SER A C 1
ATOM 1624 O O . SER A 1 243 ? -7.217 5.211 -20.841 1.00 5.79 1314 SER A O 1
ATOM 1627 N N . PHE A 1 244 ? -7.326 6.486 -22.691 1.00 3.16 1315 PHE A N 1
ATOM 1628 C CA . PHE A 1 244 ? -8.533 5.803 -23.180 1.00 3.36 1315 PHE A CA 1
ATOM 1629 C C . PHE A 1 244 ? -8.289 4.290 -23.387 1.00 4.52 1315 PHE A C 1
ATOM 1630 O O . PHE A 1 244 ? -9.161 3.473 -23.080 1.00 4.34 1315 PHE A O 1
ATOM 1638 N N . GLY A 1 245 ? -7.114 3.921 -23.900 1.00 4.75 1316 GLY A N 1
ATOM 1639 C CA . GLY A 1 245 ? -6.737 2.514 -24.028 1.00 4.23 1316 GLY A CA 1
ATOM 1640 C C . GLY A 1 245 ? -6.803 1.784 -22.690 1.00 6.56 1316 GLY A C 1
ATOM 1641 O O . GLY A 1 245 ? -7.363 0.684 -22.596 1.00 6.73 1316 GLY A O 1
ATOM 1642 N N . VAL A 1 246 ? -6.293 2.439 -21.619 1.00 4.77 1317 VAL A N 1
ATOM 1643 C CA . VAL A 1 246 ? -6.309 1.882 -20.259 1.00 4.79 1317 VAL A CA 1
ATOM 1644 C C . VAL A 1 246 ? -7.749 1.771 -19.768 1.00 7.14 1317 VAL A C 1
ATOM 1645 O O . VAL A 1 246 ? -8.145 0.721 -19.240 1.00 5.70 1317 VAL A O 1
ATOM 1649 N N . LEU A 1 247 ? -8.556 2.830 -20.010 1.00 5.28 1318 LEU A N 1
ATOM 1650 C CA . LEU A 1 247 ? -9.997 2.782 -19.694 1.00 4.56 1318 LEU A CA 1
ATOM 1651 C C . LEU A 1 247 ? -10.669 1.578 -20.378 1.00 7.50 1318 LEU A C 1
ATOM 1652 O O . LEU A 1 247 ? -11.483 0.882 -19.760 1.00 5.28 1318 LEU A O 1
ATOM 1657 N N . LEU A 1 248 ? -10.350 1.340 -21.653 1.00 6.14 1319 LEU A N 1
ATOM 1658 C CA . LEU A 1 248 ? -10.929 0.200 -22.391 1.00 7.61 1319 LEU A CA 1
ATOM 1659 C C . LEU A 1 248 ? -10.598 -1.109 -21.684 1.00 10.12 1319 LEU A C 1
ATOM 1660 O O . LEU A 1 248 ? -11.447 -1.982 -21.601 1.00 8.49 1319 LEU A O 1
ATOM 1665 N N . TRP A 1 249 ? -9.370 -1.248 -21.188 1.00 7.97 1320 TRP A N 1
ATOM 1666 C CA . TRP A 1 249 ? -8.958 -2.420 -20.415 1.00 7.35 1320 TRP A CA 1
ATOM 1667 C C . TRP A 1 249 ? -9.778 -2.508 -19.123 1.00 8.03 1320 TRP A C 1
ATOM 1668 O O . TRP A 1 249 ? -10.310 -3.588 -18.775 1.00 7.83 1320 TRP A O 1
ATOM 1679 N N . GLU A 1 250 ? -9.953 -1.363 -18.429 1.00 5.42 1321 GLU A N 1
ATOM 1680 C CA . GLU A 1 250 ? -10.773 -1.356 -17.202 1.00 6.02 1321 GLU A CA 1
ATOM 1681 C C . GLU A 1 250 ? -12.200 -1.800 -17.524 1.00 9.63 1321 GLU A C 1
ATOM 1682 O O . GLU A 1 250 ? -12.780 -2.581 -16.784 1.00 9.90 1321 GLU A O 1
ATOM 1688 N N . ILE A 1 251 ? -12.746 -1.356 -18.666 1.00 5.81 1322 ILE A N 1
ATOM 1689 C CA . ILE A 1 251 ? -14.110 -1.726 -19.046 1.00 5.06 1322 ILE A CA 1
ATOM 1690 C C . ILE A 1 251 ? -14.207 -3.224 -19.353 1.00 9.01 1322 ILE A C 1
ATOM 1691 O O . ILE A 1 251 ? -15.044 -3.903 -18.769 1.00 8.93 1322 ILE A O 1
ATOM 1696 N N . PHE A 1 252 ? -13.349 -3.732 -20.251 1.00 4.82 1323 PHE A N 1
ATOM 1697 C CA . PHE A 1 252 ? -13.460 -5.131 -20.690 1.00 4.87 1323 PHE A CA 1
ATOM 1698 C C . PHE A 1 252 ? -12.970 -6.129 -19.648 1.00 10.27 1323 PHE A C 1
ATOM 1699 O O . PHE A 1 252 ? -13.350 -7.310 -19.726 1.00 11.04 1323 PHE A O 1
ATOM 1707 N N . SER A 1 253 ? -12.225 -5.664 -18.626 1.00 7.37 1324 SER A N 1
ATOM 1708 C CA . SER A 1 253 ? -11.842 -6.521 -17.481 1.00 7.35 1324 SER A CA 1
ATOM 1709 C C . SER A 1 253 ? -12.961 -6.558 -16.423 1.00 12.38 1324 SER A C 1
ATOM 1710 O O . SER A 1 253 ? -12.838 -7.264 -15.408 1.00 11.49 1324 SER A O 1
ATOM 1713 N N . LEU A 1 254 ? -14.021 -5.749 -16.632 1.00 9.02 1325 LEU A N 1
ATOM 1714 C CA . LEU A 1 254 ? -15.146 -5.611 -15.709 1.00 10.09 1325 LEU A CA 1
ATOM 1715 C C . LEU A 1 254 ? -14.712 -4.949 -14.377 1.00 14.18 1325 LEU A C 1
ATOM 1716 O O . LEU A 1 254 ? -15.176 -5.322 -13.296 1.00 14.02 1325 LEU A O 1
ATOM 1721 N N . GLY A 1 255 ? -13.847 -3.929 -14.472 1.00 10.78 1326 GLY A N 1
ATOM 1722 C CA . GLY A 1 255 ? -13.500 -3.145 -13.285 1.00 10.86 1326 GLY A CA 1
ATOM 1723 C C . GLY A 1 255 ? -12.252 -3.495 -12.507 1.00 14.53 1326 GLY A C 1
ATOM 1724 O O . GLY A 1 255 ? -12.102 -3.031 -11.376 1.00 14.45 1326 GLY A O 1
ATOM 1725 N N . TYR A 1 256 ? -11.317 -4.261 -13.100 1.00 11.78 1327 TYR A N 1
ATOM 1726 C CA . TYR A 1 256 ? -10.057 -4.541 -12.420 1.00 12.91 1327 TYR A CA 1
ATOM 1727 C C . TYR A 1 256 ? -9.154 -3.321 -12.454 1.00 16.78 1327 TYR A C 1
ATOM 1728 O O . TYR A 1 256 ? -9.210 -2.504 -13.383 1.00 12.71 1327 TYR A O 1
ATOM 1737 N N . MET A 1 257 ? -8.251 -3.260 -11.480 1.00 14.65 1328 MET A N 1
ATOM 1738 C CA . MET A 1 257 ? -7.218 -2.246 -11.429 1.00 14.21 1328 MET A CA 1
ATOM 1739 C C . MET A 1 257 ? -6.188 -2.558 -12.556 1.00 15.17 1328 MET A C 1
ATOM 1740 O O . MET A 1 257 ? -5.772 -3.714 -12.686 1.00 14.03 1328 MET A O 1
ATOM 1745 N N . PRO A 1 258 ? -5.828 -1.575 -13.417 1.00 11.40 1329 PRO A N 1
ATOM 1746 C CA . PRO A 1 258 ? -4.814 -1.834 -14.464 1.00 11.28 1329 PRO A CA 1
ATOM 1747 C C . PRO A 1 258 ? -3.476 -2.363 -13.911 1.00 15.91 1329 PRO A C 1
ATOM 1748 O O . PRO A 1 258 ? -3.107 -2.070 -12.768 1.00 14.90 1329 PRO A O 1
ATOM 1752 N N . TYR A 1 259 ? -2.754 -3.133 -14.738 1.00 12.26 1330 TYR A N 1
ATOM 1753 C CA . TYR A 1 259 ? -1.453 -3.761 -14.409 1.00 11.93 1330 TYR A CA 1
ATOM 1754 C C . TYR A 1 259 ? -1.546 -4.569 -13.113 1.00 21.81 1330 TYR A C 1
ATOM 1755 O O . TYR A 1 259 ? -0.888 -4.193 -12.133 1.00 22.81 1330 TYR A O 1
ATOM 1764 N N . PRO A 1 260 ? -2.415 -5.624 -13.074 1.00 21.76 1331 PRO A N 1
ATOM 1765 C CA . PRO A 1 260 ? -2.575 -6.412 -11.833 1.00 23.77 1331 PRO A CA 1
ATOM 1766 C C . PRO A 1 260 ? -1.268 -6.795 -11.146 1.00 29.66 1331 PRO A C 1
ATOM 1767 O O . PRO A 1 260 ? -0.341 -7.272 -11.804 1.00 31.14 1331 PRO A O 1
ATOM 1771 N N . SER A 1 261 ? -1.193 -6.528 -9.835 1.00 27.15 1332 SER A N 1
ATOM 1772 C CA . SER A 1 261 ? -0.084 -6.806 -8.900 1.00 27.46 1332 SER A CA 1
ATOM 1773 C C . SER A 1 261 ? 1.132 -5.874 -9.075 1.00 29.54 1332 SER A C 1
ATOM 1774 O O . SER A 1 261 ? 2.094 -5.995 -8.308 1.00 30.59 1332 SER A O 1
ATOM 1777 N N . LYS A 1 262 ? 1.088 -4.934 -10.049 1.00 20.99 1333 LYS A N 1
ATOM 1778 C CA . LYS A 1 262 ? 2.206 -4.007 -10.246 1.00 18.88 1333 LYS A CA 1
ATOM 1779 C C . LYS A 1 262 ? 2.000 -2.671 -9.541 1.00 19.32 1333 LYS A C 1
ATOM 1780 O O . LYS A 1 262 ? 0.910 -2.094 -9.585 1.00 17.65 1333 LYS A O 1
ATOM 1786 N N . SER A 1 263 ? 3.074 -2.154 -8.933 1.00 14.68 1334 SER A N 1
ATOM 1787 C CA . SER A 1 263 ? 3.083 -0.840 -8.287 1.00 13.73 1334 SER A CA 1
ATOM 1788 C C . SER A 1 263 ? 3.292 0.230 -9.371 1.00 17.17 1334 SER A C 1
ATOM 1789 O O . SER A 1 263 ? 3.683 -0.114 -10.492 1.00 16.40 1334 SER A O 1
ATOM 1792 N N . ASN A 1 264 ? 3.101 1.518 -9.031 1.00 14.25 1335 ASN A N 1
ATOM 1793 C CA . ASN A 1 264 ? 3.318 2.621 -9.986 1.00 13.12 1335 ASN A CA 1
ATOM 1794 C C . ASN A 1 264 ? 4.709 2.605 -10.600 1.00 17.50 1335 ASN A C 1
ATOM 1795 O O . ASN A 1 264 ? 4.831 2.746 -11.820 1.00 14.40 1335 ASN A O 1
ATOM 1800 N N . GLN A 1 265 ? 5.773 2.461 -9.768 1.00 15.36 1336 GLN A N 1
ATOM 1801 C CA . GLN A 1 265 ? 7.138 2.452 -10.325 1.00 15.27 1336 GLN A CA 1
ATOM 1802 C C . GLN A 1 265 ? 7.368 1.248 -11.238 1.00 16.02 1336 GLN A C 1
ATOM 1803 O O . GLN A 1 265 ? 8.029 1.401 -12.268 1.00 14.97 1336 GLN A O 1
ATOM 1809 N N . GLU A 1 266 ? 6.824 0.068 -10.877 1.00 12.87 1337 GLU A N 1
ATOM 1810 C CA . GLU A 1 266 ? 6.941 -1.133 -11.710 1.00 12.88 1337 GLU A CA 1
ATOM 1811 C C . GLU A 1 266 ? 6.264 -0.866 -13.061 1.00 14.70 1337 GLU A C 1
ATOM 1812 O O . GLU A 1 266 ? 6.838 -1.188 -14.094 1.00 13.21 1337 GLU A O 1
ATOM 1818 N N . VAL A 1 267 ? 5.083 -0.208 -13.045 1.00 12.60 1338 VAL A N 1
ATOM 1819 C CA . VAL A 1 267 ? 4.351 0.131 -14.277 1.00 11.79 1338 VAL A CA 1
ATOM 1820 C C . VAL A 1 267 ? 5.160 1.092 -15.135 1.00 13.75 1338 VAL A C 1
ATOM 1821 O O . VAL A 1 267 ? 5.274 0.872 -16.338 1.00 13.98 1338 VAL A O 1
ATOM 1825 N N . LEU A 1 268 ? 5.704 2.147 -14.528 1.00 11.64 1339 LEU A N 1
ATOM 1826 C CA . LEU A 1 268 ? 6.533 3.127 -15.219 1.00 13.00 1339 LEU A CA 1
ATOM 1827 C C . LEU A 1 268 ? 7.652 2.412 -15.962 1.00 15.55 1339 LEU A C 1
ATOM 1828 O O . LEU A 1 268 ? 7.864 2.699 -17.124 1.00 15.06 1339 LEU A O 1
ATOM 1833 N N . GLU A 1 269 ? 8.397 1.518 -15.283 1.00 13.08 1340 GLU A N 1
ATOM 1834 C CA . GLU A 1 269 ? 9.522 0.787 -15.894 1.00 12.78 1340 GLU A CA 1
ATOM 1835 C C . GLU A 1 269 ? 9.058 -0.182 -16.987 1.00 14.99 1340 GLU A C 1
ATOM 1836 O O . GLU A 1 269 ? 9.655 -0.242 -18.057 1.00 15.13 1340 GLU A O 1
ATOM 1842 N N . PHE A 1 270 ? 7.972 -0.888 -16.731 1.00 10.95 1341 PHE A N 1
ATOM 1843 C CA . PHE A 1 270 ? 7.365 -1.847 -17.657 1.00 9.73 1341 PHE A CA 1
ATOM 1844 C C . PHE A 1 270 ? 6.949 -1.139 -18.945 1.00 13.29 1341 PHE A C 1
ATOM 1845 O O . PHE A 1 270 ? 7.406 -1.520 -20.023 1.00 12.74 1341 PHE A O 1
ATOM 1853 N N . VAL A 1 271 ? 6.150 -0.063 -18.834 1.00 10.60 1342 VAL A N 1
ATOM 1854 C CA . VAL A 1 271 ? 5.626 0.661 -19.999 1.00 10.33 1342 VAL A CA 1
ATOM 1855 C C . VAL A 1 271 ? 6.735 1.314 -20.814 1.00 14.21 1342 VAL A C 1
ATOM 1856 O O . VAL A 1 271 ? 6.701 1.221 -22.060 1.00 13.57 1342 VAL A O 1
ATOM 1860 N N . THR A 1 272 ? 7.704 1.968 -20.130 1.00 11.94 1343 THR A N 1
ATOM 1861 C CA . THR A 1 272 ? 8.825 2.635 -20.808 1.00 13.67 1343 THR A CA 1
ATOM 1862 C C . THR A 1 272 ? 9.683 1.649 -21.582 1.00 18.45 1343 THR A C 1
ATOM 1863 O O . THR A 1 272 ? 10.262 2.049 -22.584 1.00 20.03 1343 THR A O 1
ATOM 1867 N N . SER A 1 273 ? 9.740 0.378 -21.126 1.00 14.30 1344 SER A N 1
ATOM 1868 C CA A SER A 1 273 ? 10.512 -0.691 -21.767 0.53 13.91 1344 SER A CA 1
ATOM 1869 C CA B SER A 1 273 ? 10.512 -0.695 -21.761 0.47 13.88 1344 SER A CA 1
ATOM 1870 C C . SER A 1 273 ? 9.733 -1.424 -22.864 1.00 18.71 1344 SER A C 1
ATOM 1871 O O . SER A 1 273 ? 10.255 -2.381 -23.452 1.00 19.38 1344 SER A O 1
ATOM 1876 N N . GLY A 1 274 ? 8.494 -0.980 -23.126 1.00 13.75 1345 GLY A N 1
ATOM 1877 C CA . GLY A 1 274 ? 7.624 -1.550 -24.152 1.00 13.55 1345 GLY A CA 1
ATOM 1878 C C . GLY A 1 274 ? 6.556 -2.509 -23.670 1.00 15.42 1345 GLY A C 1
ATOM 1879 O O . GLY A 1 274 ? 5.811 -3.055 -24.484 1.00 14.49 1345 GLY A O 1
ATOM 1880 N N . GLY A 1 275 ? 6.532 -2.771 -22.364 1.00 11.49 1346 GLY A N 1
ATOM 1881 C CA . GLY A 1 275 ? 5.580 -3.678 -21.734 1.00 11.03 1346 GLY A CA 1
ATOM 1882 C C . GLY A 1 275 ? 4.156 -3.166 -21.838 1.00 12.67 1346 GLY A C 1
ATOM 1883 O O . GLY A 1 275 ? 3.918 -1.974 -21.635 1.00 11.77 1346 GLY A O 1
ATOM 1884 N N . ARG A 1 276 ? 3.217 -4.054 -22.180 1.00 9.68 1347 ARG A N 1
ATOM 1885 C CA . ARG A 1 276 ? 1.774 -3.725 -22.308 1.00 10.34 1347 ARG A CA 1
ATOM 1886 C C . ARG A 1 276 ? 0.928 -4.771 -21.600 1.00 14.34 1347 ARG A C 1
ATOM 1887 O O . ARG A 1 276 ? 1.333 -5.938 -21.519 1.00 13.94 1347 ARG A O 1
ATOM 1895 N N . MET A 1 277 ? -0.285 -4.386 -21.136 1.00 9.29 1348 MET A N 1
ATOM 1896 C CA . MET A 1 277 ? -1.173 -5.360 -20.493 1.00 8.48 1348 MET A CA 1
ATOM 1897 C C . MET A 1 277 ? -1.616 -6.440 -21.450 1.00 12.71 1348 MET A C 1
ATOM 1898 O O . MET A 1 277 ? -1.722 -6.197 -22.660 1.00 12.50 1348 MET A O 1
ATOM 1903 N N . ASP A 1 278 ? -1.922 -7.620 -20.898 1.00 10.21 1349 ASP A N 1
ATOM 1904 C CA . ASP A 1 278 ? -2.462 -8.720 -21.680 1.00 10.81 1349 ASP A CA 1
ATOM 1905 C C . ASP A 1 278 ? -3.953 -8.398 -21.943 1.00 12.33 1349 ASP A C 1
ATOM 1906 O O . ASP A 1 278 ? -4.526 -7.525 -21.267 1.00 11.44 1349 ASP A O 1
ATOM 1911 N N . PRO A 1 279 ? -4.636 -9.100 -22.857 1.00 10.63 1350 PRO A N 1
ATOM 1912 C CA . PRO A 1 279 ? -6.077 -8.870 -22.976 1.00 10.34 1350 PRO A CA 1
ATOM 1913 C C . PRO A 1 279 ? -6.794 -9.267 -21.698 1.00 13.00 1350 PRO A C 1
ATOM 1914 O O . PRO A 1 279 ? -6.436 -10.275 -21.076 1.00 12.68 1350 PRO A O 1
ATOM 1918 N N . PRO A 1 280 ? -7.866 -8.535 -21.342 1.00 10.63 1351 PRO A N 1
ATOM 1919 C CA . PRO A 1 280 ? -8.716 -8.968 -20.218 1.00 10.22 1351 PRO A CA 1
ATOM 1920 C C . PRO A 1 280 ? -9.342 -10.319 -20.564 1.00 11.78 1351 PRO A C 1
ATOM 1921 O O . PRO A 1 280 ? -9.387 -10.701 -21.754 1.00 8.94 1351 PRO A O 1
ATOM 1925 N N . LYS A 1 281 ? -9.829 -11.036 -19.540 1.00 10.39 1352 LYS A N 1
ATOM 1926 C CA . LYS A 1 281 ? -10.440 -12.362 -19.711 1.00 11.65 1352 LYS A CA 1
ATOM 1927 C C . LYS A 1 281 ? -11.581 -12.304 -20.724 1.00 14.13 1352 LYS A C 1
ATOM 1928 O O . LYS A 1 281 ? -12.479 -11.448 -20.606 1.00 12.94 1352 LYS A O 1
ATOM 1932 N N . ASN A 1 282 ? -11.523 -13.205 -21.748 1.00 11.71 1353 ASN A N 1
ATOM 1933 C CA . ASN A 1 282 ? -12.533 -13.302 -22.812 1.00 12.04 1353 ASN A CA 1
ATOM 1934 C C . ASN A 1 282 ? -12.592 -12.099 -23.759 1.00 15.22 1353 ASN A C 1
ATOM 1935 O O . ASN A 1 282 ? -13.554 -11.962 -24.513 1.00 15.25 1353 ASN A O 1
ATOM 1940 N N . CYS A 1 283 ? -11.600 -11.197 -23.701 1.00 11.25 1354 CYS A N 1
ATOM 1941 C CA . CYS A 1 283 ? -11.675 -10.014 -24.552 1.00 9.23 1354 CYS A CA 1
ATOM 1942 C C . CYS A 1 283 ? -11.588 -10.362 -26.034 1.00 13.25 1354 CYS A C 1
ATOM 1943 O O . CYS A 1 283 ? -10.639 -11.022 -26.447 1.00 14.15 1354 CYS A O 1
ATOM 1946 N N . PRO A 1 284 ? -12.569 -9.949 -26.853 1.00 9.90 1355 PRO A N 1
ATOM 1947 C CA . PRO A 1 284 ? -12.454 -10.193 -28.297 1.00 9.83 1355 PRO A CA 1
ATOM 1948 C C . PRO A 1 284 ? -11.204 -9.521 -28.880 1.00 13.32 1355 PRO A C 1
ATOM 1949 O O . PRO A 1 284 ? -10.848 -8.403 -28.488 1.00 11.13 1355 PRO A O 1
ATOM 1953 N N . GLY A 1 285 ? -10.561 -10.197 -29.832 1.00 10.93 1356 GLY A N 1
ATOM 1954 C CA . GLY A 1 285 ? -9.360 -9.699 -30.515 1.00 10.44 1356 GLY A CA 1
ATOM 1955 C C . GLY A 1 285 ? -9.479 -8.294 -31.091 1.00 12.89 1356 GLY A C 1
ATOM 1956 O O . GLY A 1 285 ? -8.575 -7.470 -30.886 1.00 12.63 1356 GLY A O 1
ATOM 1957 N N . PRO A 1 286 ? -10.580 -7.961 -31.821 1.00 9.82 1357 PRO A N 1
ATOM 1958 C CA . PRO A 1 286 ? -10.707 -6.608 -32.372 1.00 9.02 1357 PRO A CA 1
ATOM 1959 C C . PRO A 1 286 ? -10.724 -5.501 -31.300 1.00 10.35 1357 PRO A C 1
ATOM 1960 O O . PRO A 1 286 ? -10.265 -4.392 -31.577 1.00 11.42 1357 PRO A O 1
ATOM 1964 N N . VAL A 1 287 ? -11.224 -5.808 -30.086 1.00 7.18 1358 VAL A N 1
ATOM 1965 C CA . VAL A 1 287 ? -11.293 -4.851 -28.953 1.00 5.90 1358 VAL A CA 1
ATOM 1966 C C . VAL A 1 287 ? -9.891 -4.674 -28.398 1.00 8.62 1358 VAL A C 1
ATOM 1967 O O . VAL A 1 287 ? -9.433 -3.540 -28.207 1.00 6.99 1358 VAL A O 1
ATOM 1971 N N . TYR A 1 288 ? -9.186 -5.802 -28.178 1.00 7.90 1359 TYR A N 1
ATOM 1972 C CA . TYR A 1 288 ? -7.803 -5.750 -27.677 1.00 8.02 1359 TYR A CA 1
ATOM 1973 C C . TYR A 1 288 ? -6.904 -4.980 -28.638 1.00 11.22 1359 TYR A C 1
ATOM 1974 O O . TYR A 1 288 ? -6.067 -4.225 -28.176 1.00 10.60 1359 TYR A O 1
ATOM 1983 N N . ARG A 1 289 ? -7.127 -5.088 -29.973 1.00 8.47 1360 ARG A N 1
ATOM 1984 C CA . ARG A 1 289 ? -6.319 -4.367 -30.960 1.00 9.15 1360 ARG A CA 1
ATOM 1985 C C . ARG A 1 289 ? -6.508 -2.863 -30.876 1.00 12.47 1360 ARG A C 1
ATOM 1986 O O . ARG A 1 289 ? -5.554 -2.120 -31.140 1.00 11.67 1360 ARG A O 1
ATOM 1994 N N . ILE A 1 290 ? -7.709 -2.397 -30.446 1.00 7.77 1361 ILE A N 1
ATOM 1995 C CA . ILE A 1 290 ? -7.893 -0.976 -30.242 1.00 6.15 1361 ILE A CA 1
ATOM 1996 C C . ILE A 1 290 ? -6.991 -0.536 -29.070 1.00 7.64 1361 ILE A C 1
ATOM 1997 O O . ILE A 1 290 ? -6.352 0.513 -29.158 1.00 7.61 1361 ILE A O 1
ATOM 2002 N N . MET A 1 291 ? -6.957 -1.325 -27.982 1.00 6.66 1362 MET A N 1
ATOM 2003 C CA . MET A 1 291 ? -6.124 -1.004 -26.806 1.00 5.61 1362 MET A CA 1
ATOM 2004 C C . MET A 1 291 ? -4.666 -0.905 -27.223 1.00 8.84 1362 MET A C 1
ATOM 2005 O O . MET A 1 291 ? -4.016 0.098 -26.921 1.00 7.74 1362 MET A O 1
ATOM 2010 N N . THR A 1 292 ? -4.153 -1.934 -27.943 1.00 7.49 1363 THR A N 1
ATOM 2011 C CA . THR A 1 292 ? -2.748 -1.932 -28.365 1.00 8.23 1363 THR A CA 1
ATOM 2012 C C . THR A 1 292 ? -2.438 -0.743 -29.295 1.00 12.34 1363 THR A C 1
ATOM 2013 O O . THR A 1 292 ? -1.349 -0.194 -29.195 1.00 13.34 1363 THR A O 1
ATOM 2017 N N . GLN A 1 293 ? -3.401 -0.290 -30.138 1.00 8.49 1364 GLN A N 1
ATOM 2018 C CA . GLN A 1 293 ? -3.213 0.893 -30.992 1.00 7.75 1364 GLN A CA 1
ATOM 2019 C C . GLN A 1 293 ? -3.150 2.168 -30.121 1.00 11.11 1364 GLN A C 1
ATOM 2020 O O . GLN A 1 293 ? -2.271 3.002 -30.338 1.00 10.00 1364 GLN A O 1
ATOM 2026 N N . CYS A 1 294 ? -4.020 2.268 -29.070 1.00 7.71 1365 CYS A N 1
ATOM 2027 C CA . CYS A 1 294 ? -3.975 3.397 -28.119 1.00 6.96 1365 CYS A CA 1
ATOM 2028 C C . CYS A 1 294 ? -2.653 3.483 -27.382 1.00 10.10 1365 CYS A C 1
ATOM 2029 O O . CYS A 1 294 ? -2.242 4.577 -26.987 1.00 9.74 1365 CYS A O 1
ATOM 2032 N N . TRP A 1 295 ? -1.991 2.327 -27.183 1.00 7.59 1366 TRP A N 1
ATOM 2033 C CA . TRP A 1 295 ? -0.719 2.258 -26.439 1.00 8.58 1366 TRP A CA 1
ATOM 2034 C C . TRP A 1 295 ? 0.523 2.233 -27.330 1.00 13.66 1366 TRP A C 1
ATOM 2035 O O . TRP A 1 295 ? 1.567 1.777 -26.881 1.00 13.55 1366 TRP A O 1
ATOM 2046 N N . GLN A 1 296 ? 0.456 2.771 -28.559 1.00 12.31 1367 GLN A N 1
ATOM 2047 C CA . GLN A 1 296 ? 1.687 2.828 -29.370 1.00 12.96 1367 GLN A CA 1
ATOM 2048 C C . GLN A 1 296 ? 2.693 3.749 -28.652 1.00 17.31 1367 GLN A C 1
ATOM 2049 O O . GLN A 1 296 ? 2.282 4.755 -28.071 1.00 16.14 1367 GLN A O 1
ATOM 2055 N N . HIS A 1 297 ? 3.991 3.370 -28.619 1.00 14.66 1368 HIS A N 1
ATOM 2056 C CA . HIS A 1 297 ? 5.005 4.189 -27.944 1.00 13.84 1368 HIS A CA 1
ATOM 2057 C C . HIS A 1 297 ? 5.039 5.650 -28.417 1.00 17.35 1368 HIS A C 1
ATOM 2058 O O . HIS A 1 297 ? 5.043 6.546 -27.587 1.00 15.45 1368 HIS A O 1
ATOM 2065 N N . GLN A 1 298 ? 5.051 5.878 -29.739 1.00 15.60 1369 GLN A N 1
ATOM 2066 C CA . GLN A 1 298 ? 5.100 7.212 -30.337 1.00 15.43 1369 GLN A CA 1
ATOM 2067 C C . GLN A 1 298 ? 3.701 7.826 -30.398 1.00 16.46 1369 GLN A C 1
ATOM 2068 O O . GLN A 1 298 ? 2.828 7.201 -31.000 1.00 15.58 1369 GLN A O 1
ATOM 2074 N N . PRO A 1 299 ? 3.495 9.055 -29.871 1.00 14.11 1370 PRO A N 1
ATOM 2075 C CA . PRO A 1 299 ? 2.149 9.678 -29.929 1.00 13.05 1370 PRO A CA 1
ATOM 2076 C C . PRO A 1 299 ? 1.581 9.756 -31.348 1.00 16.78 1370 PRO A C 1
ATOM 2077 O O . PRO A 1 299 ? 0.391 9.528 -31.545 1.00 13.59 1370 PRO A O 1
ATOM 2081 N N . GLU A 1 300 ? 2.445 10.051 -32.353 1.00 15.07 1371 GLU A N 1
ATOM 2082 C CA . GLU A 1 300 ? 2.030 10.138 -33.755 1.00 15.83 1371 GLU A CA 1
ATOM 2083 C C . GLU A 1 300 ? 1.515 8.818 -34.311 1.00 17.68 1371 GLU A C 1
ATOM 2084 O O . GLU A 1 300 ? 0.785 8.851 -35.294 1.00 18.33 1371 GLU A O 1
ATOM 2090 N N . ASP A 1 301 ? 1.830 7.660 -33.666 1.00 12.68 1372 ASP A N 1
ATOM 2091 C CA . ASP A 1 301 ? 1.339 6.367 -34.131 1.00 12.06 1372 ASP A CA 1
ATOM 2092 C C . ASP A 1 301 ? 0.016 5.968 -33.464 1.00 16.23 1372 ASP A C 1
ATOM 2093 O O . ASP A 1 301 ? -0.577 4.961 -33.849 1.00 16.33 1372 ASP A O 1
ATOM 2098 N N . ARG A 1 302 ? -0.441 6.755 -32.471 1.00 11.18 1373 ARG A N 1
ATOM 2099 C CA . ARG A 1 302 ? -1.702 6.462 -31.778 1.00 9.75 1373 ARG A CA 1
ATOM 2100 C C . ARG A 1 302 ? -2.867 7.038 -32.615 1.00 10.17 1373 ARG A C 1
ATOM 2101 O O . ARG A 1 302 ? -2.715 8.098 -33.206 1.00 10.75 1373 ARG A O 1
ATOM 2109 N N . PRO A 1 303 ? -4.057 6.408 -32.604 1.00 8.19 1374 PRO A N 1
ATOM 2110 C CA . PRO A 1 303 ? -5.179 6.977 -33.363 1.00 8.32 1374 PRO A CA 1
ATOM 2111 C C . PRO A 1 303 ? -5.769 8.187 -32.646 1.00 11.52 1374 PRO A C 1
ATOM 2112 O O . PRO A 1 303 ? -5.641 8.276 -31.423 1.00 13.41 1374 PRO A O 1
ATOM 2116 N N . ASN A 1 304 ? -6.401 9.111 -33.382 1.00 8.39 1375 ASN A N 1
ATOM 2117 C CA . ASN A 1 304 ? -7.142 10.214 -32.755 1.00 7.92 1375 ASN A CA 1
ATOM 2118 C C . ASN A 1 304 ? -8.539 9.642 -32.348 1.00 9.41 1375 ASN A C 1
ATOM 2119 O O . ASN A 1 304 ? -8.805 8.454 -32.608 1.00 7.82 1375 ASN A O 1
ATOM 2124 N N . PHE A 1 305 ? -9.395 10.440 -31.691 1.00 5.78 1376 PHE A N 1
ATOM 2125 C CA . PHE A 1 305 ? -10.672 9.872 -31.216 1.00 6.76 1376 PHE A CA 1
ATOM 2126 C C . PHE A 1 305 ? -11.680 9.576 -32.332 1.00 8.96 1376 PHE A C 1
ATOM 2127 O O . PHE A 1 305 ? -12.523 8.706 -32.161 1.00 9.13 1376 PHE A O 1
ATOM 2135 N N . ALA A 1 306 ? -11.574 10.247 -33.481 1.00 7.61 1377 ALA A N 1
ATOM 2136 C CA . ALA A 1 306 ? -12.443 9.959 -34.625 1.00 9.33 1377 ALA A CA 1
ATOM 2137 C C . ALA A 1 306 ? -12.173 8.517 -35.096 1.00 11.97 1377 ALA A C 1
ATOM 2138 O O . ALA A 1 306 ? -13.127 7.768 -35.329 1.00 12.78 1377 ALA A O 1
ATOM 2140 N N . ILE A 1 307 ? -10.890 8.118 -35.193 1.00 8.65 1378 ILE A N 1
ATOM 2141 C CA . ILE A 1 307 ? -10.479 6.762 -35.597 1.00 8.88 1378 ILE A CA 1
ATOM 2142 C C . ILE A 1 307 ? -10.885 5.745 -34.507 1.00 11.00 1378 ILE A C 1
ATOM 2143 O O . ILE A 1 307 ? -11.402 4.664 -34.807 1.00 11.10 1378 ILE A O 1
ATOM 2148 N N . ILE A 1 308 ? -10.661 6.103 -33.237 1.00 6.97 1379 ILE A N 1
ATOM 2149 C CA . ILE A 1 308 ? -11.066 5.206 -32.142 1.00 5.84 1379 ILE A CA 1
ATOM 2150 C C . ILE A 1 308 ? -12.573 4.917 -32.243 1.00 10.04 1379 ILE A C 1
ATOM 2151 O O . ILE A 1 308 ? -12.974 3.755 -32.201 1.00 8.83 1379 ILE A O 1
ATOM 2156 N N . LEU A 1 309 ? -13.393 5.971 -32.433 1.00 8.90 1380 LEU A N 1
ATOM 2157 C CA . LEU A 1 309 ? -14.841 5.806 -32.583 1.00 9.59 1380 LEU A CA 1
ATOM 2158 C C . LEU A 1 309 ? -15.225 4.877 -33.746 1.00 12.72 1380 LEU A C 1
ATOM 2159 O O . LEU A 1 309 ? -16.068 3.972 -33.577 1.00 11.10 1380 LEU A O 1
ATOM 2164 N N . GLU A 1 310 ? -14.580 5.055 -34.906 1.00 11.74 1381 GLU A N 1
ATOM 2165 C CA . GLU A 1 310 ? -14.843 4.214 -36.082 1.00 12.59 1381 GLU A CA 1
ATOM 2166 C C . GLU A 1 310 ? -14.554 2.733 -35.768 1.00 14.12 1381 GLU A C 1
ATOM 2167 O O . GLU A 1 310 ? -15.311 1.824 -36.172 1.00 11.26 1381 GLU A O 1
ATOM 2173 N N . ARG A 1 311 ? -13.454 2.495 -35.018 1.00 10.34 1382 ARG A N 1
ATOM 2174 C CA . ARG A 1 311 ? -13.034 1.139 -34.647 1.00 9.36 1382 ARG A CA 1
ATOM 2175 C C . ARG A 1 311 ? -13.995 0.508 -33.626 1.00 11.11 1382 ARG A C 1
ATOM 2176 O O . ARG A 1 311 ? -14.351 -0.661 -33.769 1.00 10.27 1382 ARG A O 1
ATOM 2184 N N . ILE A 1 312 ? -14.466 1.292 -32.640 1.00 7.70 1383 ILE A N 1
ATOM 2185 C CA . ILE A 1 312 ? -15.456 0.788 -31.675 1.00 7.69 1383 ILE A CA 1
ATOM 2186 C C . ILE A 1 312 ? -16.754 0.485 -32.437 1.00 13.64 1383 ILE A C 1
ATOM 2187 O O . ILE A 1 312 ? -17.370 -0.563 -32.211 1.00 11.57 1383 ILE A O 1
ATOM 2192 N N . GLU A 1 313 ? -17.177 1.402 -33.334 1.00 11.14 1384 GLU A N 1
ATOM 2193 C CA . GLU A 1 313 ? -18.392 1.192 -34.155 1.00 12.07 1384 GLU A CA 1
ATOM 2194 C C . GLU A 1 313 ? -18.319 -0.119 -34.942 1.00 18.06 1384 GLU A C 1
ATOM 2195 O O . GLU A 1 313 ? -19.281 -0.897 -34.917 1.00 17.74 1384 GLU A O 1
ATOM 2198 N N . TYR A 1 314 ? -17.165 -0.414 -35.579 1.00 17.39 1385 TYR A N 1
ATOM 2199 C CA . TYR A 1 314 ? -16.983 -1.672 -36.316 1.00 18.35 1385 TYR A CA 1
ATOM 2200 C C . TYR A 1 314 ? -17.086 -2.907 -35.404 1.00 19.92 1385 TYR A C 1
ATOM 2201 O O . TYR A 1 314 ? -17.693 -3.918 -35.802 1.00 19.13 1385 TYR A O 1
ATOM 2210 N N . CYS A 1 315 ? -16.525 -2.827 -34.169 1.00 14.03 1386 CYS A N 1
ATOM 2211 C CA . CYS A 1 315 ? -16.634 -3.924 -33.189 1.00 12.35 1386 CYS A CA 1
ATOM 2212 C C . CYS A 1 315 ? -18.098 -4.186 -32.858 1.00 14.93 1386 CYS A C 1
ATOM 2213 O O . CYS A 1 315 ? -18.464 -5.338 -32.693 1.00 13.34 1386 CYS A O 1
ATOM 2216 N N . THR A 1 316 ? -18.924 -3.128 -32.711 1.00 12.68 1387 THR A N 1
ATOM 2217 C CA . THR A 1 316 ? -20.351 -3.300 -32.367 1.00 12.30 1387 THR A CA 1
ATOM 2218 C C . THR A 1 316 ? -21.127 -3.979 -33.477 1.00 16.09 1387 THR A C 1
ATOM 2219 O O . THR A 1 316 ? -22.150 -4.597 -33.199 1.00 17.22 1387 THR A O 1
ATOM 2223 N N . GLN A 1 317 ? -20.655 -3.850 -34.730 1.00 14.92 1388 GLN A N 1
ATOM 2224 C CA . GLN A 1 317 ? -21.263 -4.455 -35.915 1.00 15.79 1388 GLN A CA 1
ATOM 2225 C C . GLN A 1 317 ? -20.875 -5.941 -36.066 1.00 19.96 1388 GLN A C 1
ATOM 2226 O O . GLN A 1 317 ? -21.587 -6.687 -36.729 1.00 21.72 1388 GLN A O 1
ATOM 2232 N N . ASP A 1 318 ? -19.716 -6.342 -35.515 1.00 13.27 1389 ASP A N 1
ATOM 2233 C CA . ASP A 1 318 ? -19.164 -7.682 -35.647 1.00 12.24 1389 ASP A CA 1
ATOM 2234 C C . ASP A 1 318 ? -19.870 -8.695 -34.737 1.00 13.89 1389 ASP A C 1
ATOM 2235 O O . ASP A 1 318 ? -19.668 -8.665 -33.520 1.00 12.60 1389 ASP A O 1
ATOM 2240 N N . PRO A 1 319 ? -20.659 -9.656 -35.300 1.00 11.43 1390 PRO A N 1
ATOM 2241 C CA . PRO A 1 319 ? -21.353 -10.641 -34.437 1.00 11.52 1390 PRO A CA 1
ATOM 2242 C C . PRO A 1 319 ? -20.413 -11.456 -33.564 1.00 13.89 1390 PRO A C 1
ATOM 2243 O O . PRO A 1 319 ? -20.754 -11.749 -32.425 1.00 13.90 1390 PRO A O 1
ATOM 2247 N N . ASP A 1 320 ? -19.228 -11.792 -34.083 1.00 12.35 1391 ASP A N 1
ATOM 2248 C CA . ASP A 1 320 ? -18.218 -12.561 -33.338 1.00 13.66 1391 ASP A CA 1
ATOM 2249 C C . ASP A 1 320 ? -17.731 -11.804 -32.098 1.00 16.71 1391 ASP A C 1
ATOM 2250 O O . ASP A 1 320 ? -17.379 -12.430 -31.103 1.00 16.24 1391 ASP A O 1
ATOM 2255 N N . VAL A 1 321 ? -17.769 -10.458 -32.137 1.00 11.92 1392 VAL A N 1
ATOM 2256 C CA . VAL A 1 321 ? -17.388 -9.677 -30.970 1.00 10.13 1392 VAL A CA 1
ATOM 2257 C C . VAL A 1 321 ? -18.552 -9.664 -29.980 1.00 11.29 1392 VAL A C 1
ATOM 2258 O O . VAL A 1 321 ? -18.390 -10.034 -28.811 1.00 10.75 1392 VAL A O 1
ATOM 2262 N N . ILE A 1 322 ? -19.726 -9.181 -30.425 1.00 9.43 1393 ILE A N 1
ATOM 2263 C CA . ILE A 1 322 ? -20.844 -8.966 -29.513 1.00 8.33 1393 ILE A CA 1
ATOM 2264 C C . ILE A 1 322 ? -21.488 -10.281 -29.023 1.00 13.41 1393 ILE A C 1
ATOM 2265 O O . ILE A 1 322 ? -22.188 -10.244 -28.018 1.00 13.38 1393 ILE A O 1
ATOM 2270 N N . ASN A 1 323 ? -21.231 -11.412 -29.690 1.00 11.52 1394 ASN A N 1
ATOM 2271 C CA . ASN A 1 323 ? -21.767 -12.702 -29.191 1.00 10.82 1394 ASN A CA 1
ATOM 2272 C C . ASN A 1 323 ? -20.792 -13.379 -28.216 1.00 16.10 1394 ASN A C 1
ATOM 2273 O O . ASN A 1 323 ? -21.094 -14.478 -27.744 1.00 14.76 1394 ASN A O 1
ATOM 2278 N N . THR A 1 324 ? -19.636 -12.729 -27.894 1.00 13.10 1395 THR A N 1
ATOM 2279 C CA . THR A 1 324 ? -18.667 -13.309 -26.949 1.00 12.72 1395 THR A CA 1
ATOM 2280 C C . THR A 1 324 ? -19.223 -13.175 -25.547 1.00 18.68 1395 THR A C 1
ATOM 2281 O O . THR A 1 324 ? -19.630 -12.081 -25.148 1.00 18.63 1395 THR A O 1
ATOM 2285 N N . ALA A 1 325 ? -19.279 -14.294 -24.791 1.00 15.90 1396 ALA A N 1
ATOM 2286 C CA . ALA A 1 3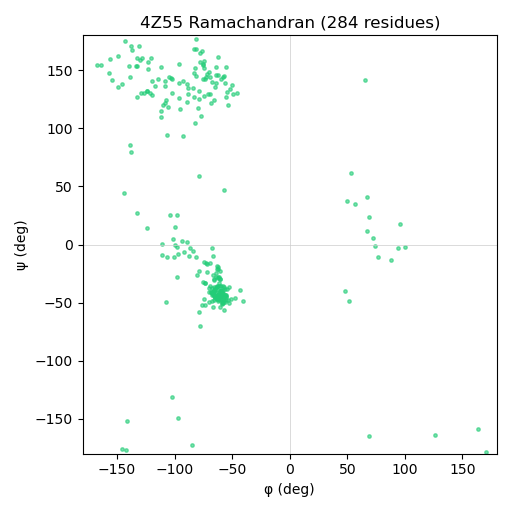25 ? -19.789 -14.241 -23.426 1.00 15.78 1396 ALA A CA 1
ATOM 2287 C C . ALA A 1 325 ? -18.768 -13.623 -22.502 1.00 19.87 1396 ALA A C 1
ATOM 2288 O O . ALA A 1 325 ? -17.569 -13.879 -22.635 1.00 20.07 1396 ALA A O 1
ATOM 2290 N N . LEU A 1 326 ? -19.253 -12.831 -21.541 1.00 17.22 1397 LEU A N 1
ATOM 2291 C CA . LEU A 1 326 ? -18.419 -12.255 -20.518 1.00 16.99 1397 LEU A CA 1
ATOM 2292 C C . LEU A 1 326 ? -18.220 -13.331 -19.462 1.00 22.51 1397 LEU A C 1
ATOM 2293 O O . LEU A 1 326 ? -19.136 -14.144 -19.236 1.00 23.11 1397 LEU A O 1
ATOM 2298 N N . PRO A 1 327 ? -17.027 -13.379 -18.836 1.00 17.93 1398 PRO A N 1
ATOM 2299 C CA . PRO A 1 327 ? -16.795 -14.384 -17.782 1.00 17.73 1398 PRO A CA 1
ATOM 2300 C C . PRO A 1 327 ? -17.735 -14.208 -16.590 1.00 24.35 1398 PRO A C 1
ATOM 2301 O O . PRO A 1 327 ? -18.121 -13.087 -16.273 1.00 23.38 1398 PRO A O 1
ATOM 2305 N N . ILE A 1 328 ? -18.148 -15.322 -15.950 1.00 21.47 1399 ILE A N 1
ATOM 2306 C CA . ILE A 1 328 ? -19.056 -15.231 -14.797 1.00 43.09 1399 ILE A CA 1
ATOM 2307 C C . ILE A 1 328 ? -18.288 -15.382 -13.482 1.00 65.84 1399 ILE A C 1
ATOM 2308 O O . ILE A 1 328 ? -17.300 -16.109 -13.425 1.00 33.40 1399 ILE A O 1
#

GO terms:
  GO:0004713 protein tyrosine kinase activity (F, IDA)
  GO:0005886 plasma membrane (C, IDA)
  GO:0032991 protein-containing complex (C, IDA)
  GO:0046777 protein autophosphorylation (P, IDA)
  GO:0008201 heparin binding (F, IDA)
  GO:0038083 peptidyl-tyrosine autophosphorylation (P, IDA)
  GO:0030298 receptor signaling protein tyrosine kinase activator activity (F, IDA)
  GO:0004713 protein tyrosine kinase activity (F, EXP)
  GO:0004714 transmembrane receptor protein tyrosine kinase activity (F, TAS)
  GO:0005886 plasma membrane (C, TAS)
  GO:0042981 regulation of apoptotic process (P, TAS)
  GO:0046777 protein autophosphorylation (P, TAS)
  GO:0048666 neuron development (P, TAS)
  GO:0007165 signal transduction (P, TAS)
  GO:0004713 protein tyrosine kinase activity (F, TAS)
  GO:0005515 protein binding (F, IPI)
  GO:0042802 identical protein binding (F, IPI)
  GO:0004714 transmembrane receptor protein tyrosine kinase activity (F, IDA)
  GO:0016310 phosphorylation (P, IDA)
  GO:0070062 extracellular exosome (C, HDA)

Radius of gyration: 19.2 Å; Cα contacts (8 Å, |Δi|>4): 532; chains: 1; bounding box: 48×54×43 Å

Secondary structure (DSSP, 8-state):
---EEETTEEE-GGGS-BPPGGGEEEEEEEEE-SSSEEEEEEE--EEEEEEEE-SS--HHHHHHHHHHHHHHHH---TTB--EEEEE-SSSSEEEEEE--TT-BHHHHHHHHS-----HHHHHHHHHHHHHHHHHHHHTT---S---GGGEEES-SSTT--EEE---HHHHHHHHHS-----GGGS-GGG--HHHHHH----HHHHHHHHHHHHHHHHTTSPPSSTT--HHHHHHHHHTT--PPPPTT--HHHHHHHHHHT-SSGGGS--HHHHHHHHHHHHH-HHHHTPPPP-

Sequence (294 aa):
NPNYCCFAGKTSSSISDLKEVPRKNITLIRGLGHGAFGEVYEGQVSPLQQVAVKTLPEVCSEQDELDFLMEALIISSKFNHQNIVRCIGVSLQSLPRFILLELMAGGDLKSFLRETRPRPLAMLDLLHVARDIACCGCQYLEEENHFIHRDIAARNCLLTCPGPGRVAKIGDFGMARDIYRAGYYKGGCAMLPVKWMPPEAFMMEGIFTSKTDTWSFGVLLWEIFSLGYMPYPSKSNQEVLEFVTSSGGRMDPPKNCPGPVYRIMTQCWQHQPEDRPNFAIILERIEYCTQDPDVINTALPI

Foldseek 3Di:
DDWDAFLRDIDALVVFDAAPPVQKDFDAWPQADDAGTWTFIQGVNATWIKHWHDPPDDPVSVVLVRLQLVVQCPDDDPQAWHWPGWHQPDPRTITITRDQACFFQLVLLVVVPDDCDFLLVLLQLLLLALRQLLSCQVRFQFQQAQARRQWGWNHSDPPIGIHGYDRSQSSQCVVPVDHVDDPVPHPLLQAALCCVPVVDTGSLRVLSSSLQRLQCSLLSNDDPPPPDDSVRSNVCLVVPHDDDHHPQQDPLSNVLSVLSSDNDSVSHDHSVVSSVSSVVLSVDCVRRVGGRDD

CATH classification: 3.30.200.20 (+1 more: 1.10.510.10)

Organism: Homo sapiens (NCBI:txid9606)

InterPro domains:
  IPR000719 Protein kinase domain [PS50011] (1116-1392)
  IPR000998 MAM domain [PF00629] (480-634)
  IPR000998 MAM domain [PS50060] (264-427)
  IPR000998 MAM domain [PS50060] (478-636)
  IPR000998 MAM domain [cd06263] (266-424)
  IPR000998 MAM domain [cd06263] (480-631)
  IPR001245 Serine-threonine/tyrosine-protein kinase, catalytic domain [PF07714] (1116-1382)
  IPR001245 Serine-threonine/tyrosine-protein kinase, catalytic domain [PR00109] (1196-1209)
  IPR001245 Serine-threonine/tyrosine-protein kinase, catalyt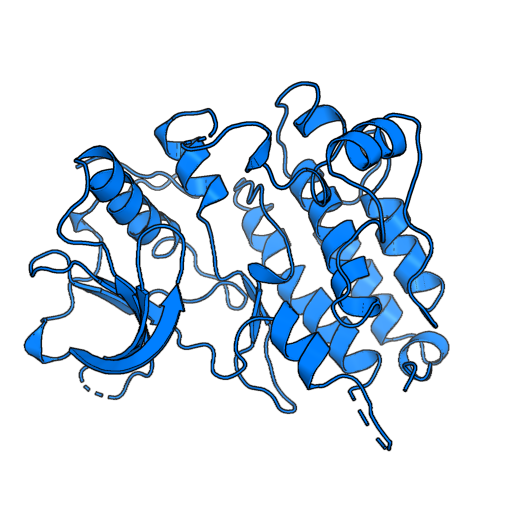ic domain [PR00109] (1239-1257)
  IPR001245 Serine-threonine/tyrosine-protein kinase, catalytic domain [PR00109] (1291-1301)
  IPR001245 Serine-threonine/tyrosine-protein kinase, catalytic domain [PR00109] (1310-1332)
  IPR001245 Serine-threonine/tyrosine-protein kinase, catalytic domain [PR00109] (1354-1376)
  IPR002011 Tyrosine-protein kinase, receptor class II, conserved site [PS00239] (1276-1284)
  IPR002172 Low-density lipoprotein (LDL) receptor class A repeat [SM00192] (437-473)
  IPR002172 Low-density lipoprotein (LDL) receptor class A repeat [cd00112] (441-467)
  IPR008266 Tyrosine-protein kinase, active site [PS00109] (1245-1257)
  IPR011009 Protein kinase-like domain superfamily [SSF56112] (1089-1381)
  IPR013320 Concanavalin A-like lectin/glucanase domain superfamily [SSF49899] (262-425)
  IPR013320 Concanavalin A-like lectin/glucanase domain superfamily [SSF49899] (476-633)
  IPR017441 Protein kinase, ATP binding site [PS00107] (1122-1150)